Protein AF-A0A8T5TJU4-F1 (afdb_monomer_lite)

Structure (mmCIF, N/CA/C/O backbone):
data_AF-A0A8T5TJU4-F1
#
_entry.id   AF-A0A8T5TJU4-F1
#
loop_
_atom_site.group_PDB
_atom_site.id
_atom_site.type_symbol
_atom_site.label_atom_id
_atom_site.label_alt_id
_atom_site.label_comp_id
_atom_site.label_asym_id
_atom_site.label_entity_id
_atom_site.label_seq_id
_atom_site.pdbx_PDB_ins_code
_atom_site.Cartn_x
_atom_site.Cartn_y
_atom_site.Cartn_z
_atom_site.occupancy
_atom_site.B_iso_or_equiv
_atom_site.auth_seq_id
_atom_site.auth_comp_id
_atom_site.auth_asym_id
_atom_site.auth_atom_id
_atom_site.pdbx_PDB_model_num
ATOM 1 N N . ASP A 1 1 ? -22.268 6.938 12.248 1.00 78.50 1 ASP A N 1
ATOM 2 C CA . ASP A 1 1 ? -21.608 6.157 11.203 1.00 78.50 1 ASP A CA 1
ATOM 3 C C . ASP A 1 1 ? -20.133 6.201 11.505 1.00 78.50 1 ASP A C 1
ATOM 5 O O . ASP A 1 1 ? -19.691 7.157 12.143 1.00 78.50 1 ASP A O 1
ATOM 9 N N . VAL A 1 2 ? -19.404 5.146 11.162 1.00 83.75 2 VAL A N 1
ATOM 10 C CA . VAL A 1 2 ? -17.945 5.211 11.222 1.00 83.75 2 VAL A CA 1
ATOM 11 C C . VAL A 1 2 ? -17.527 6.101 10.058 1.00 83.75 2 VAL A C 1
ATOM 13 O O . V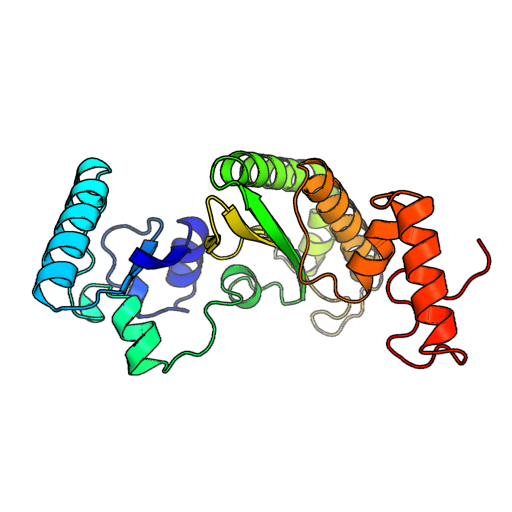AL A 1 2 ? -17.771 5.744 8.910 1.00 83.75 2 VAL A O 1
ATOM 16 N N . TYR A 1 3 ? -17.008 7.284 10.370 1.00 80.62 3 TYR A N 1
ATOM 17 C CA . TYR A 1 3 ? -16.566 8.257 9.373 1.00 80.62 3 TYR A CA 1
ATOM 18 C C . TYR A 1 3 ? -15.208 7.862 8.796 1.00 80.62 3 TYR A C 1
ATOM 20 O O . TYR A 1 3 ? -15.017 7.860 7.586 1.00 80.62 3 TYR A O 1
ATOM 28 N N . ASP A 1 4 ? -14.289 7.485 9.681 1.00 80.81 4 ASP A N 1
ATOM 29 C CA . ASP A 1 4 ? -12.943 7.044 9.338 1.00 80.81 4 ASP A CA 1
ATOM 30 C C . ASP A 1 4 ? -12.597 5.844 10.218 1.00 80.81 4 ASP A C 1
ATOM 32 O O . ASP A 1 4 ? -12.959 5.812 11.400 1.00 80.81 4 ASP A O 1
ATOM 36 N N . ALA A 1 5 ? -11.933 4.845 9.651 1.00 86.38 5 ALA A N 1
ATOM 37 C CA . ALA A 1 5 ? -11.397 3.723 10.401 1.00 86.38 5 ALA A CA 1
ATOM 38 C C . ALA A 1 5 ? -10.159 3.179 9.712 1.00 86.38 5 ALA A C 1
ATOM 40 O O . ALA A 1 5 ? -10.136 2.961 8.503 1.00 86.38 5 ALA A O 1
ATOM 41 N N . MET A 1 6 ? -9.145 2.892 10.512 1.00 87.69 6 MET A N 1
ATOM 42 C CA . MET A 1 6 ? -7.876 2.402 10.018 1.00 87.69 6 MET A CA 1
ATOM 43 C C . MET A 1 6 ? -7.365 1.288 10.910 1.00 87.69 6 MET A C 1
ATOM 45 O O . MET A 1 6 ? -7.413 1.373 12.139 1.00 87.69 6 MET A O 1
ATOM 49 N N . TYR A 1 7 ? -6.830 0.256 10.269 1.00 89.12 7 TYR A N 1
ATOM 50 C CA . TYR A 1 7 ? -6.136 -0.837 10.921 1.00 89.12 7 TYR A CA 1
ATOM 51 C C . TYR A 1 7 ? -4.645 -0.804 10.576 1.00 89.12 7 TYR A C 1
ATOM 53 O O . TYR A 1 7 ? -4.243 -0.945 9.419 1.00 89.12 7 TYR A O 1
ATOM 61 N N . ILE A 1 8 ? -3.813 -0.638 11.600 1.00 87.56 8 ILE A N 1
ATOM 62 C CA . ILE A 1 8 ? -2.356 -0.708 11.524 1.00 87.56 8 ILE A CA 1
ATOM 63 C C . ILE A 1 8 ? -1.932 -2.093 12.008 1.00 87.56 8 ILE A C 1
ATOM 65 O O . ILE A 1 8 ? -2.202 -2.472 13.142 1.00 87.56 8 ILE A O 1
ATOM 69 N N . MET A 1 9 ? -1.260 -2.859 11.155 1.00 86.31 9 MET A N 1
ATOM 70 C CA . MET A 1 9 ? -0.929 -4.264 11.424 1.00 86.31 9 MET A CA 1
ATOM 71 C C . MET A 1 9 ? 0.189 -4.433 12.470 1.00 86.31 9 MET A C 1
ATOM 73 O O . MET A 1 9 ? 1.079 -3.585 12.564 1.00 86.31 9 MET A O 1
ATOM 77 N N . ASP A 1 10 ? 0.216 -5.584 13.166 1.00 87.19 10 ASP A N 1
ATOM 78 C CA . ASP A 1 10 ? 1.251 -5.966 14.154 1.00 87.19 10 ASP A CA 1
ATOM 79 C C . ASP A 1 10 ? 2.682 -5.675 13.668 1.00 87.19 10 ASP A C 1
ATOM 81 O O . ASP A 1 10 ? 3.502 -5.175 14.435 1.00 87.19 10 ASP A O 1
ATOM 85 N N . LEU A 1 11 ? 2.995 -5.990 12.403 1.00 81.62 11 LEU A N 1
ATOM 86 C CA . LEU A 1 11 ? 4.340 -5.817 11.847 1.00 81.62 11 LEU A CA 1
ATOM 87 C C . LEU A 1 11 ? 4.791 -4.354 11.886 1.00 81.62 11 LEU A C 1
ATOM 89 O O . LEU A 1 11 ? 5.914 -4.077 12.302 1.00 81.62 11 LEU A O 1
ATOM 93 N N . ILE A 1 12 ? 3.907 -3.431 11.498 1.00 82.44 12 ILE A N 1
ATOM 94 C CA . ILE A 1 12 ? 4.200 -1.997 11.507 1.00 82.44 12 ILE A CA 1
ATOM 95 C C . ILE A 1 12 ? 4.441 -1.553 12.947 1.00 82.44 12 ILE A C 1
ATOM 97 O O . ILE A 1 12 ? 5.488 -0.987 13.231 1.00 82.44 12 ILE A O 1
ATOM 101 N N . ILE A 1 13 ? 3.540 -1.897 13.873 1.00 84.94 13 ILE A N 1
ATOM 102 C CA . ILE A 1 13 ? 3.666 -1.525 15.291 1.00 84.94 13 ILE A CA 1
ATOM 103 C C . ILE A 1 13 ? 4.979 -2.037 15.893 1.00 84.94 13 ILE A C 1
ATOM 105 O O . ILE A 1 13 ? 5.662 -1.312 16.621 1.00 84.94 13 ILE A O 1
ATOM 109 N N . ARG A 1 14 ? 5.365 -3.273 15.566 1.00 83.38 14 ARG A N 1
ATOM 110 C CA . ARG A 1 14 ? 6.626 -3.862 16.020 1.00 83.38 14 ARG A CA 1
ATOM 111 C C . ARG A 1 14 ? 7.843 -3.123 15.470 1.00 83.38 14 ARG A C 1
ATOM 113 O O . ARG A 1 14 ? 8.663 -2.693 16.274 1.00 83.38 14 ARG A O 1
ATOM 120 N N . ILE A 1 15 ? 7.938 -2.936 14.152 1.00 80.12 15 ILE A N 1
ATOM 121 C CA . ILE A 1 15 ? 9.077 -2.246 13.519 1.00 80.12 15 ILE A CA 1
ATOM 122 C C . ILE A 1 15 ? 9.171 -0.800 14.022 1.00 80.12 15 ILE A C 1
ATOM 124 O O . ILE A 1 15 ? 10.242 -0.366 14.438 1.00 80.12 15 ILE A O 1
ATOM 128 N N . SER A 1 16 ? 8.044 -0.085 14.062 1.00 79.81 16 SER A N 1
ATOM 129 C CA . SER A 1 16 ? 7.934 1.266 14.622 1.00 79.81 16 SER A CA 1
ATOM 130 C C . SER A 1 16 ? 8.505 1.363 16.035 1.00 79.81 16 SER A C 1
ATOM 132 O O . SER A 1 16 ? 9.208 2.322 16.348 1.00 79.81 16 SER A O 1
ATOM 134 N N . THR A 1 17 ? 8.202 0.378 16.885 1.00 81.81 17 THR A N 1
ATOM 135 C CA . THR A 1 17 ? 8.685 0.349 18.270 1.00 81.81 17 THR A CA 1
ATOM 136 C C . THR A 1 17 ? 10.173 0.006 18.336 1.00 81.81 17 THR A C 1
ATOM 138 O O . THR A 1 17 ? 10.916 0.664 19.054 1.00 81.81 17 THR A O 1
ATOM 141 N N . GLU A 1 18 ? 10.625 -1.005 17.585 1.00 82.88 18 GLU A N 1
ATOM 142 C CA . GLU A 1 18 ? 12.033 -1.435 17.554 1.00 82.88 18 GLU A CA 1
ATOM 143 C C . GLU A 1 18 ? 12.969 -0.307 17.081 1.00 82.88 18 GLU A C 1
ATOM 145 O O . GLU A 1 18 ? 14.111 -0.221 17.531 1.00 82.88 18 GLU A O 1
ATOM 150 N N . GLN A 1 19 ? 12.477 0.580 16.216 1.00 78.25 19 GLN A N 1
ATOM 151 C CA . GLN A 1 19 ? 13.227 1.723 15.698 1.00 78.25 19 GLN A CA 1
ATOM 152 C C . GLN A 1 19 ? 13.024 3.029 16.480 1.00 78.25 19 GLN A C 1
ATOM 154 O O . GLN A 1 19 ? 13.672 4.024 16.158 1.00 78.25 19 GLN A O 1
ATOM 159 N N . GLY A 1 20 ? 12.132 3.059 17.476 1.00 77.50 20 GLY A N 1
ATOM 160 C CA . GLY A 1 20 ? 11.820 4.278 18.234 1.00 77.50 20 GLY A CA 1
ATOM 161 C C . GLY A 1 20 ? 11.164 5.381 17.391 1.00 77.50 20 GLY A C 1
ATOM 162 O O . GLY A 1 20 ? 11.341 6.564 17.668 1.00 77.50 20 GLY A O 1
ATOM 163 N N . ALA A 1 21 ? 10.441 5.011 16.332 1.00 72.31 21 ALA A N 1
ATOM 164 C CA . ALA A 1 21 ? 9.880 5.968 15.378 1.00 72.31 21 ALA A CA 1
ATOM 165 C C . ALA A 1 21 ? 8.530 6.561 15.818 1.00 72.31 21 ALA A C 1
ATOM 167 O O . ALA A 1 21 ? 8.122 7.604 15.313 1.00 72.31 21 ALA A O 1
ATOM 168 N N . PHE A 1 22 ? 7.838 5.910 16.758 1.00 74.81 22 PHE A N 1
ATOM 169 C CA . PHE A 1 22 ? 6.529 6.339 17.256 1.00 74.81 22 PHE A CA 1
ATOM 170 C C . PHE A 1 22 ? 6.473 6.223 18.787 1.00 74.81 22 PHE A C 1
ATOM 172 O O . PHE A 1 22 ? 6.157 5.146 19.299 1.00 74.81 22 PHE A O 1
ATOM 179 N N . PRO A 1 23 ? 6.737 7.321 19.524 1.00 70.06 23 PRO A N 1
ATOM 180 C CA . PRO A 1 23 ? 6.822 7.308 20.989 1.00 70.06 23 PRO A CA 1
ATOM 181 C C . PRO A 1 23 ? 5.568 6.752 21.675 1.00 70.06 23 PRO A C 1
ATOM 183 O O . PRO A 1 23 ? 5.646 6.001 22.636 1.00 70.06 23 PRO A O 1
ATOM 186 N N . MET A 1 24 ? 4.390 7.037 21.121 1.00 77.31 24 MET A N 1
ATOM 187 C CA . MET A 1 24 ? 3.104 6.556 21.638 1.00 77.31 24 MET A CA 1
ATOM 188 C C . MET A 1 24 ? 2.928 5.027 21.606 1.00 77.31 24 MET A C 1
ATOM 190 O O . MET A 1 24 ? 2.054 4.491 22.283 1.00 77.31 24 MET A O 1
ATOM 194 N N . PHE A 1 25 ? 3.724 4.303 20.812 1.00 79.69 25 PHE A N 1
ATOM 195 C CA . PHE A 1 25 ? 3.682 2.843 20.800 1.00 79.69 25 PHE A CA 1
ATOM 196 C C . PHE A 1 25 ? 4.573 2.227 21.873 1.00 79.69 25 PHE A C 1
ATOM 198 O O . PHE A 1 25 ? 4.427 1.033 22.129 1.00 79.69 25 PHE A O 1
ATOM 205 N N . GLU A 1 26 ? 5.467 2.982 22.517 1.00 77.50 26 GLU A N 1
ATOM 206 C CA . GLU A 1 26 ? 6.406 2.464 23.520 1.00 77.50 26 GLU A CA 1
ATOM 207 C C . GLU A 1 26 ? 5.674 1.880 24.734 1.00 77.50 26 GLU A C 1
ATOM 209 O O . GLU A 1 26 ? 5.977 0.753 25.143 1.00 77.50 26 GLU A O 1
ATOM 214 N N . ASP A 1 27 ? 4.623 2.559 25.194 1.00 77.38 27 ASP A N 1
ATOM 215 C CA . ASP A 1 27 ? 3.847 2.195 26.387 1.00 77.38 27 ASP A CA 1
ATOM 216 C C . ASP A 1 27 ? 2.841 1.052 26.158 1.00 77.38 27 ASP A C 1
ATOM 218 O O . ASP A 1 27 ? 2.271 0.501 27.105 1.00 77.38 27 ASP A O 1
ATOM 222 N N . LEU A 1 28 ? 2.647 0.616 24.906 1.00 79.00 28 LEU A N 1
ATOM 223 C CA . LEU A 1 28 ? 1.749 -0.499 24.602 1.00 79.00 28 LEU A CA 1
ATOM 224 C C . LEU A 1 28 ? 2.236 -1.789 25.268 1.00 79.00 28 LEU A C 1
ATOM 226 O O . LEU A 1 28 ? 3.308 -2.305 24.930 1.00 79.00 28 LEU A O 1
ATOM 230 N N . LYS A 1 29 ? 1.399 -2.376 26.132 1.00 75.38 29 LYS A N 1
ATOM 231 C CA . LYS A 1 29 ? 1.689 -3.642 26.834 1.00 75.38 29 LYS A CA 1
ATOM 232 C C . LYS A 1 29 ? 1.950 -4.806 25.879 1.00 75.38 29 LYS A C 1
ATOM 234 O O . LYS A 1 29 ? 2.722 -5.711 26.191 1.00 75.38 29 LYS A O 1
ATOM 239 N N . LYS A 1 30 ? 1.273 -4.815 24.727 1.00 81.06 30 LYS A N 1
ATOM 240 C CA . LYS A 1 30 ? 1.435 -5.810 23.662 1.00 81.06 30 LYS A CA 1
ATOM 241 C C . LYS A 1 30 ? 1.582 -5.085 22.329 1.00 81.06 30 LYS A C 1
ATOM 243 O O . LYS A 1 30 ? 0.743 -4.265 21.982 1.00 81.06 30 LYS A O 1
ATOM 248 N N . LYS A 1 31 ? 2.617 -5.430 21.561 1.00 84.06 31 LYS A N 1
ATOM 249 C CA . LYS A 1 31 ? 2.856 -4.884 20.214 1.00 84.06 31 LYS A CA 1
ATOM 250 C C . LYS A 1 31 ? 2.011 -5.650 19.190 1.00 84.06 31 LYS A C 1
ATOM 252 O O . LYS A 1 31 ? 2.515 -6.518 18.482 1.00 84.06 31 LYS A O 1
ATOM 257 N N . ARG A 1 32 ? 0.701 -5.400 19.242 1.00 87.75 32 ARG A N 1
ATOM 258 C CA . ARG A 1 32 ? -0.343 -5.948 18.364 1.00 87.75 32 ARG A CA 1
ATOM 259 C C . ARG A 1 32 ? -0.843 -4.853 17.425 1.00 87.75 32 ARG A C 1
ATOM 261 O O . ARG A 1 32 ? -0.523 -3.685 17.623 1.00 87.75 32 ARG A O 1
ATOM 268 N N . GLY A 1 33 ? -1.632 -5.239 16.437 1.00 88.44 33 GLY A N 1
ATOM 269 C CA . GLY A 1 33 ? -2.276 -4.347 15.503 1.00 88.44 33 GLY A CA 1
ATOM 270 C C . GLY A 1 33 ? -3.224 -3.412 16.235 1.00 88.44 33 GLY A C 1
ATOM 271 O O . GLY A 1 33 ? -3.861 -3.790 17.220 1.00 88.44 33 GLY A O 1
ATOM 272 N N . ILE A 1 34 ? -3.272 -2.178 15.757 1.00 88.56 34 ILE A N 1
ATOM 273 C CA . ILE A 1 34 ? -4.047 -1.097 16.348 1.00 88.56 34 ILE A CA 1
ATOM 274 C C . ILE A 1 34 ? -5.139 -0.734 15.365 1.00 88.56 34 ILE A C 1
ATOM 276 O O . ILE A 1 34 ? -4.869 -0.486 14.191 1.00 88.56 34 ILE A O 1
ATOM 280 N N . MET A 1 35 ? -6.366 -0.682 15.862 1.00 88.56 35 MET A N 1
ATOM 281 C CA . MET A 1 35 ? -7.479 -0.096 15.142 1.00 88.56 35 MET A CA 1
ATOM 282 C C . MET A 1 35 ? -7.858 1.206 15.829 1.00 88.56 35 MET A C 1
ATOM 284 O O . MET A 1 35 ? -8.005 1.240 17.050 1.00 88.56 35 MET A O 1
ATOM 288 N N . PHE A 1 36 ? -8.026 2.266 15.052 1.00 85.38 36 PHE A N 1
ATOM 289 C CA . PHE A 1 36 ? -8.707 3.464 15.522 1.00 85.38 36 PHE A CA 1
ATOM 290 C C . PHE A 1 36 ? -9.820 3.811 14.541 1.00 85.38 36 PHE A C 1
ATOM 292 O O . PHE A 1 36 ? -9.754 3.479 13.357 1.00 85.38 36 PHE A O 1
ATOM 299 N N . TYR A 1 37 ? -10.860 4.445 15.062 1.00 84.81 37 TYR A N 1
ATOM 300 C CA . TYR A 1 37 ? -12.023 4.859 14.300 1.00 84.81 37 TYR A CA 1
ATOM 301 C C . TYR A 1 37 ? -12.543 6.188 14.831 1.00 84.81 37 TYR A C 1
ATOM 303 O O . TYR A 1 37 ? -12.354 6.533 15.999 1.00 84.81 37 TYR A O 1
ATOM 311 N N . THR A 1 38 ? -13.239 6.904 13.960 1.00 83.50 38 THR A N 1
ATOM 312 C CA . THR A 1 38 ? -13.936 8.149 14.261 1.00 83.50 38 THR A CA 1
ATOM 313 C C . THR A 1 38 ? -15.418 7.937 13.989 1.00 83.50 38 THR A C 1
ATOM 315 O O . THR A 1 38 ? -15.799 7.403 12.945 1.00 83.50 38 THR A O 1
ATOM 318 N N . VAL A 1 39 ? -16.263 8.333 14.940 1.00 87.50 39 VAL A N 1
ATOM 319 C CA . VAL A 1 39 ? -17.720 8.198 14.839 1.00 87.50 39 VAL A CA 1
ATOM 320 C C . VAL A 1 39 ? -18.336 9.573 14.664 1.00 87.50 39 VAL A C 1
ATOM 322 O O . VAL A 1 39 ? -18.097 10.469 15.469 1.00 87.50 39 VAL A O 1
ATOM 325 N N . GLU A 1 40 ? -19.199 9.707 13.664 1.00 88.12 40 GLU A N 1
ATOM 326 C CA . GLU A 1 40 ? -20.036 10.889 13.489 1.00 88.12 40 GLU A CA 1
ATOM 327 C C . GLU A 1 40 ? -21.497 10.597 13.858 1.00 88.12 40 GLU A C 1
ATOM 329 O O . GLU A 1 40 ? -22.059 9.508 13.622 1.00 88.12 40 GLU A O 1
ATOM 334 N N . ALA A 1 41 ? -22.120 11.599 14.473 1.00 93.56 41 ALA A N 1
ATOM 335 C CA . ALA A 1 41 ? -23.496 11.567 14.938 1.00 93.56 41 ALA A CA 1
ATOM 336 C C . ALA A 1 41 ? -24.105 12.973 14.900 1.00 93.56 41 ALA A C 1
ATOM 338 O O . ALA A 1 41 ? -23.396 13.972 14.995 1.00 93.56 41 ALA A O 1
ATOM 339 N N . ASN A 1 42 ? -25.433 13.045 14.808 1.00 95.75 42 ASN A N 1
ATOM 340 C CA . ASN A 1 42 ? -26.163 14.313 14.761 1.00 95.75 42 ASN A CA 1
ATOM 341 C C . ASN A 1 42 ? -26.468 14.870 16.162 1.00 95.75 42 ASN A C 1
ATOM 343 O O . ASN A 1 42 ? -27.013 15.965 16.295 1.00 95.75 42 ASN A O 1
ATOM 347 N N . SER A 1 43 ? -26.166 14.106 17.215 1.00 96.31 43 SER A N 1
ATOM 348 C CA . SER A 1 43 ? -26.310 14.510 18.615 1.00 96.31 43 SER A CA 1
ATOM 349 C C . SER A 1 43 ? -25.355 13.723 19.513 1.00 96.31 43 SER A C 1
ATOM 351 O O . SER A 1 43 ? -24.951 12.612 19.171 1.00 96.31 43 SER A O 1
ATOM 353 N N . GLU A 1 44 ? -25.048 14.263 20.693 1.00 95.81 44 GLU A N 1
ATOM 354 C CA . GLU A 1 44 ? -24.224 13.582 21.706 1.00 95.81 44 GLU A CA 1
ATOM 355 C C . GLU A 1 44 ? -24.849 12.257 22.164 1.00 95.81 44 GLU A C 1
ATOM 357 O O . GLU A 1 44 ? -24.161 11.250 22.283 1.00 95.81 44 GLU A O 1
ATOM 362 N N . GLN A 1 45 ? -26.174 12.215 22.341 1.00 96.31 45 GLN A N 1
ATOM 363 C CA . GLN A 1 45 ? -26.866 10.990 22.748 1.00 96.31 45 GLN A CA 1
ATOM 364 C C . GLN A 1 45 ? -26.712 9.868 21.710 1.00 96.31 45 GLN A C 1
ATOM 366 O O . GLN A 1 45 ? -26.549 8.701 22.068 1.00 96.31 45 GLN A O 1
ATOM 371 N N . GLU A 1 46 ? -26.787 10.215 20.426 1.00 95.56 46 GLU A N 1
ATOM 372 C CA . GLU A 1 46 ? -26.566 9.270 19.333 1.00 95.56 46 GLU A CA 1
ATOM 373 C C . GLU A 1 46 ? -25.096 8.832 19.272 1.00 95.56 46 GLU A C 1
ATOM 375 O O . GLU A 1 46 ? -24.824 7.646 19.078 1.00 95.56 46 GLU A O 1
ATOM 380 N N . LEU A 1 47 ? -24.156 9.762 19.484 1.00 93.75 47 LEU A N 1
ATOM 381 C CA . LEU A 1 47 ? -22.725 9.465 19.547 1.00 93.75 47 LEU A CA 1
ATOM 382 C C . LEU A 1 47 ? -22.427 8.436 20.642 1.00 93.75 47 LEU A C 1
ATOM 384 O O . LEU A 1 47 ? -21.838 7.398 20.352 1.00 93.75 47 LEU A O 1
ATOM 388 N N . ASP A 1 48 ? -22.912 8.671 21.861 1.00 94.19 48 ASP A N 1
ATOM 389 C CA . ASP A 1 48 ? -22.715 7.779 23.008 1.00 94.19 48 ASP A CA 1
ATOM 390 C C . ASP A 1 48 ? -23.246 6.368 22.744 1.00 94.19 48 ASP A C 1
ATOM 392 O O . ASP A 1 48 ? -22.645 5.373 23.154 1.00 94.19 48 ASP A O 1
ATOM 396 N N . GLN A 1 49 ? -24.397 6.260 22.077 1.00 94.56 49 GLN A N 1
ATOM 397 C CA . GLN A 1 49 ? -24.976 4.968 21.718 1.00 94.56 49 GLN A CA 1
ATOM 398 C C . GLN A 1 49 ? -24.135 4.246 20.663 1.00 94.56 49 GLN A C 1
ATOM 400 O O . GLN A 1 49 ? -23.894 3.048 20.805 1.00 94.56 49 GLN A O 1
ATOM 405 N N . LYS A 1 50 ? -23.672 4.963 19.631 1.00 93.44 50 LYS A N 1
ATOM 406 C CA . LYS A 1 50 ? -22.824 4.407 18.567 1.00 93.44 50 LYS A CA 1
ATOM 407 C C . LYS A 1 50 ? -21.466 3.950 19.108 1.00 93.44 50 LYS A C 1
ATOM 409 O O . LYS A 1 50 ? -21.036 2.847 18.784 1.00 93.44 50 LYS A O 1
ATOM 414 N N . VAL A 1 51 ? -20.829 4.751 19.964 1.00 90.94 51 VAL A N 1
ATOM 415 C CA . VAL A 1 51 ? -19.559 4.392 20.619 1.00 90.94 51 VAL A CA 1
ATOM 416 C C . VAL A 1 51 ? -19.734 3.126 21.455 1.00 90.94 51 VAL A C 1
ATOM 418 O O . VAL A 1 51 ? -19.020 2.160 21.226 1.00 90.94 51 VAL A O 1
ATOM 421 N N . LYS A 1 52 ? -20.767 3.050 22.308 1.00 91.69 52 LYS A N 1
ATOM 422 C CA . LYS A 1 52 ? -21.047 1.839 23.107 1.00 91.69 52 LYS A CA 1
ATOM 423 C C . LYS A 1 52 ? -21.250 0.581 22.262 1.00 91.69 52 LYS A C 1
ATOM 425 O O . LYS A 1 52 ? -20.854 -0.503 22.677 1.00 91.69 52 LYS A O 1
ATOM 430 N N . GLN A 1 53 ? -21.896 0.705 21.101 1.00 92.56 53 GLN A N 1
ATOM 431 C CA . GLN A 1 53 ? -22.076 -0.423 20.184 1.00 92.56 53 GLN A CA 1
ATOM 432 C C . GLN A 1 53 ? -20.742 -0.891 19.595 1.00 92.56 53 GLN A C 1
ATOM 434 O O . GLN A 1 53 ? -20.489 -2.093 19.561 1.00 92.56 53 GLN A O 1
ATOM 439 N N . LEU A 1 54 ? -19.893 0.040 19.154 1.00 90.06 54 LEU A N 1
ATOM 440 C CA . LEU A 1 54 ? -18.571 -0.284 18.615 1.00 90.06 54 LEU A CA 1
ATOM 441 C C . LEU A 1 54 ? -17.655 -0.873 19.688 1.00 90.06 54 LEU A C 1
ATOM 443 O O . LEU A 1 54 ? -17.039 -1.907 19.441 1.00 90.06 54 LEU A O 1
ATOM 447 N N . ASP A 1 55 ? -17.633 -0.286 20.883 1.00 88.44 55 ASP A N 1
ATOM 448 C CA . ASP A 1 55 ? -16.842 -0.779 22.012 1.00 88.44 55 ASP A CA 1
ATOM 449 C C . ASP A 1 55 ? -17.233 -2.223 22.357 1.00 88.44 55 ASP A C 1
ATOM 451 O O . ASP A 1 55 ? -16.361 -3.079 22.480 1.00 88.44 55 ASP A O 1
ATOM 455 N N . SER A 1 56 ? -18.536 -2.539 22.390 1.00 91.75 56 SER A N 1
ATOM 456 C CA . SER A 1 56 ? -19.016 -3.912 22.611 1.00 91.75 56 SER A CA 1
ATOM 457 C C . SER A 1 56 ? -18.509 -4.886 21.542 1.00 91.75 56 SER A C 1
ATOM 459 O O . SER A 1 56 ? -18.100 -5.996 21.875 1.00 91.75 56 SER A O 1
ATOM 461 N N . ILE A 1 57 ? -18.500 -4.487 20.264 1.00 92.56 57 ILE A N 1
ATOM 462 C CA . ILE A 1 57 ? -17.970 -5.324 19.174 1.00 92.56 57 ILE A CA 1
ATOM 463 C C . ILE A 1 57 ? -16.463 -5.554 19.357 1.00 92.56 57 ILE A C 1
ATOM 465 O O . ILE A 1 57 ? -15.977 -6.669 19.152 1.00 92.56 57 ILE A O 1
ATOM 469 N N . MET A 1 58 ? -15.718 -4.517 19.739 1.00 90.62 58 MET A N 1
ATOM 470 C CA . MET A 1 58 ? -14.276 -4.604 19.977 1.00 90.62 58 MET A CA 1
ATOM 471 C C . MET A 1 58 ? -13.956 -5.516 21.170 1.00 90.62 58 MET A C 1
ATOM 473 O O . MET A 1 58 ? -13.082 -6.383 21.067 1.00 90.62 58 MET A O 1
ATOM 477 N N . GLU A 1 59 ? -14.694 -5.381 22.272 1.00 89.19 59 GLU A N 1
ATOM 478 C CA . GLU A 1 59 ? -14.569 -6.225 23.465 1.00 89.19 59 GLU A CA 1
ATOM 479 C C . GLU A 1 59 ? -14.873 -7.699 23.159 1.00 89.19 59 GLU A C 1
ATOM 481 O O . GLU A 1 59 ? -14.085 -8.579 23.523 1.00 89.19 59 GLU A O 1
ATOM 486 N N . ASP A 1 60 ? -15.943 -7.976 22.406 1.00 95.12 60 ASP A N 1
ATOM 487 C CA . ASP A 1 60 ? -16.307 -9.331 21.965 1.00 95.12 60 ASP A CA 1
ATOM 488 C C . ASP A 1 60 ? -15.203 -9.977 21.104 1.00 95.12 60 ASP A C 1
ATOM 490 O O . ASP A 1 60 ? -15.001 -11.197 21.124 1.00 95.12 60 ASP A O 1
ATOM 494 N N . ASN A 1 61 ? -14.425 -9.152 20.395 1.00 91.81 61 ASN A N 1
ATOM 495 C CA . ASN A 1 61 ? -13.267 -9.561 19.598 1.00 91.81 61 ASN A CA 1
ATOM 496 C C . ASN A 1 61 ? -11.929 -9.471 20.356 1.00 91.81 61 ASN A C 1
ATOM 498 O O . ASN A 1 61 ? -10.864 -9.636 19.756 1.00 91.81 61 ASN A O 1
ATOM 502 N N . LYS A 1 62 ? -11.967 -9.309 21.687 1.00 90.75 62 LYS A N 1
ATOM 503 C CA . LYS A 1 62 ? -10.798 -9.287 22.588 1.00 90.75 62 LYS A CA 1
ATOM 504 C C . LYS A 1 62 ? -9.823 -8.136 22.316 1.00 90.75 62 LYS A C 1
ATOM 506 O O . LYS A 1 62 ? -8.627 -8.276 22.597 1.00 90.75 62 LYS A O 1
ATOM 511 N N . ALA A 1 63 ? -10.309 -7.024 21.771 1.00 89.88 63 ALA A N 1
ATOM 512 C CA . ALA A 1 63 ? -9.522 -5.804 21.677 1.00 89.88 63 ALA A CA 1
ATOM 513 C C . ALA A 1 63 ? -9.257 -5.217 23.076 1.00 89.88 63 ALA A C 1
ATOM 515 O O . ALA A 1 63 ? -10.028 -5.420 24.014 1.00 89.88 63 ALA A O 1
ATOM 516 N N . GLU A 1 64 ? -8.148 -4.493 23.218 1.00 87.69 64 GLU A N 1
ATOM 517 C CA . GLU A 1 64 ? -7.818 -3.720 24.421 1.00 87.69 64 GLU A CA 1
ATOM 518 C C . GLU A 1 64 ? -8.029 -2.236 24.111 1.00 87.69 64 GLU A C 1
ATOM 520 O O . GLU A 1 64 ? -7.455 -1.717 23.154 1.00 87.69 64 GLU A O 1
ATOM 525 N N . TYR A 1 65 ? -8.846 -1.554 24.917 1.00 87.31 65 TYR A N 1
ATOM 526 C CA . TYR A 1 65 ? -9.006 -0.106 24.819 1.00 87.31 65 TYR A CA 1
ATOM 527 C C . TYR A 1 65 ? -7.721 0.604 25.266 1.00 87.31 65 TYR A C 1
ATOM 529 O O . TYR A 1 65 ? -7.223 0.356 26.365 1.00 87.31 65 TYR A O 1
ATOM 537 N N . LEU A 1 66 ? -7.208 1.507 24.425 1.00 86.19 66 LEU A N 1
ATOM 538 C CA . LEU A 1 66 ? -5.942 2.227 24.633 1.00 86.19 66 LEU A CA 1
ATOM 539 C C . LEU A 1 66 ? -6.095 3.533 25.432 1.00 86.19 66 LEU A C 1
ATOM 541 O O . LEU A 1 66 ? -5.229 4.396 25.376 1.00 86.19 66 LEU A O 1
ATOM 545 N N . GLY A 1 67 ? -7.198 3.702 26.163 1.00 84.75 67 GLY A N 1
ATOM 546 C CA . GLY A 1 67 ? -7.406 4.865 27.024 1.00 84.75 67 GLY A CA 1
ATOM 547 C C . GLY A 1 67 ? -7.664 6.187 26.280 1.00 84.75 67 GLY A C 1
ATOM 548 O O . GLY A 1 67 ? -7.623 6.258 25.051 1.00 84.75 67 GLY A O 1
ATOM 549 N N . PRO A 1 68 ? -7.990 7.256 27.029 1.00 83.69 68 PRO A N 1
ATOM 550 C CA . PRO A 1 68 ? -8.247 8.581 26.469 1.00 83.69 68 PRO A CA 1
ATOM 551 C C . PRO A 1 68 ? -6.975 9.414 26.240 1.00 83.69 68 PRO A C 1
ATOM 553 O O . PRO A 1 68 ? -7.019 10.362 25.454 1.00 83.69 68 PRO A O 1
ATOM 556 N N . GLU A 1 69 ? -5.849 9.089 26.881 1.00 83.69 69 GLU A N 1
ATOM 557 C CA . GLU A 1 69 ? -4.606 9.863 26.789 1.00 83.69 69 GLU A CA 1
ATOM 558 C C . GLU A 1 69 ? -3.562 9.203 25.880 1.00 83.69 69 GLU A C 1
ATOM 560 O O . GLU A 1 69 ? -3.555 7.994 25.668 1.00 83.69 69 GLU A O 1
ATOM 565 N N . ILE A 1 70 ? -2.634 9.998 25.342 1.00 80.81 70 ILE A N 1
ATOM 566 C CA . ILE A 1 70 ? -1.558 9.479 24.477 1.00 80.81 70 ILE A CA 1
ATOM 567 C C . ILE A 1 70 ? -0.634 8.542 25.258 1.00 80.81 70 ILE A C 1
ATOM 569 O O . ILE A 1 70 ? -0.212 7.527 24.714 1.00 80.81 70 ILE A O 1
ATOM 573 N N . SER A 1 71 ? -0.392 8.831 26.542 1.00 81.75 71 SER A N 1
ATOM 574 C CA . SER A 1 71 ? 0.356 7.956 27.457 1.00 81.75 71 SER A CA 1
ATOM 575 C C . SER A 1 71 ? -0.310 6.598 27.691 1.00 81.75 71 SER A C 1
ATOM 577 O O . SER A 1 71 ? 0.341 5.667 28.151 1.00 81.75 71 SER A O 1
ATOM 579 N N . ASP A 1 72 ? -1.605 6.479 27.393 1.00 80.06 72 ASP A N 1
ATOM 580 C CA . ASP A 1 72 ? -2.331 5.209 27.462 1.00 80.06 72 ASP A CA 1
ATOM 581 C C . ASP A 1 72 ? -2.269 4.442 26.121 1.00 80.06 72 ASP A C 1
ATOM 583 O O . ASP A 1 72 ? -2.645 3.269 26.051 1.00 80.06 72 ASP A O 1
ATOM 587 N N . GLY A 1 73 ? -1.756 5.086 25.064 1.00 79.00 73 GLY A N 1
ATOM 588 C CA . GLY A 1 73 ? -1.694 4.574 23.696 1.00 79.00 73 GLY A CA 1
ATOM 589 C C . GLY A 1 73 ? -2.733 5.179 22.743 1.00 79.00 73 GLY A C 1
ATOM 590 O O . GLY A 1 73 ? -2.907 4.653 21.641 1.00 79.00 73 GLY A O 1
ATOM 591 N N . ASN A 1 74 ? -3.430 6.262 23.118 1.00 82.25 74 ASN A N 1
ATOM 592 C CA . ASN A 1 74 ? -4.468 6.869 22.278 1.00 82.25 74 ASN A CA 1
ATOM 593 C C . ASN A 1 74 ? -3.903 7.493 20.986 1.00 82.25 74 ASN A C 1
ATOM 595 O O . ASN A 1 74 ? -3.512 8.665 20.941 1.00 82.25 74 ASN A O 1
ATOM 599 N N . LEU A 1 75 ? -3.945 6.712 19.905 1.00 80.44 75 LEU A N 1
ATOM 600 C CA . LEU A 1 75 ? -3.509 7.129 18.576 1.00 80.44 75 LEU A CA 1
ATOM 601 C C . LEU A 1 75 ? -4.348 8.261 17.984 1.00 80.44 75 LEU A C 1
ATOM 603 O O . LEU A 1 75 ? -3.799 9.148 17.333 1.00 80.44 75 LEU A O 1
ATOM 607 N N . ALA A 1 76 ? -5.661 8.253 18.210 1.00 78.94 76 ALA A N 1
ATOM 608 C CA . ALA A 1 76 ? -6.552 9.255 17.638 1.00 78.94 76 ALA A CA 1
ATOM 609 C C . ALA A 1 76 ? -6.232 10.652 18.190 1.00 78.94 76 ALA A C 1
ATOM 611 O O . ALA A 1 76 ? -6.136 11.616 17.428 1.00 78.94 76 ALA A O 1
ATOM 612 N N . LYS A 1 77 ? -5.985 10.763 19.503 1.00 81.25 77 LYS A N 1
ATOM 613 C CA . LYS A 1 77 ? -5.595 12.033 20.135 1.00 81.25 77 LYS A CA 1
ATOM 614 C C . LYS A 1 77 ? -4.265 12.549 19.586 1.00 81.25 77 LYS A C 1
ATOM 616 O O . LYS A 1 77 ? -4.191 13.714 19.194 1.00 81.25 77 LYS A O 1
ATOM 621 N N . TRP A 1 78 ? -3.250 11.687 19.506 1.00 79.25 78 TRP A N 1
ATOM 622 C CA . TRP A 1 78 ? -1.952 12.045 18.927 1.00 79.25 78 TRP A CA 1
ATOM 623 C C . TRP A 1 78 ? -2.098 12.526 17.478 1.00 79.25 78 TRP A C 1
ATOM 625 O O . TRP A 1 78 ? -1.645 13.619 17.137 1.00 79.25 78 TRP A O 1
ATOM 635 N N . HIS A 1 79 ? -2.801 11.758 16.643 1.00 78.12 79 HIS A N 1
ATOM 636 C CA . HIS A 1 79 ? -2.932 12.044 15.218 1.00 78.12 79 HIS A CA 1
ATOM 637 C C . HIS A 1 79 ? -3.722 13.327 14.918 1.00 78.12 79 HIS A C 1
ATOM 639 O O . HIS A 1 79 ? -3.299 14.158 14.110 1.00 78.12 79 HIS A O 1
ATOM 645 N N . TYR A 1 80 ? -4.871 13.516 15.566 1.00 77.94 80 TYR A N 1
ATOM 646 C CA . TYR A 1 80 ? -5.742 14.649 15.255 1.00 77.94 80 TYR A CA 1
ATOM 647 C C . TYR A 1 80 ? -5.353 15.924 16.008 1.00 77.94 80 TYR A C 1
ATOM 649 O O . TYR A 1 80 ? -5.434 17.009 15.438 1.00 77.94 80 TYR A O 1
ATOM 657 N N . THR A 1 81 ? -4.909 15.818 17.266 1.00 79.31 81 THR A N 1
ATOM 658 C CA . THR A 1 81 ? -4.701 16.998 18.126 1.00 79.31 81 THR A CA 1
ATOM 659 C C . THR A 1 81 ? -3.255 17.479 18.145 1.00 79.31 81 THR A C 1
ATOM 661 O O . THR A 1 81 ? -3.021 18.679 18.033 1.00 79.31 81 THR A O 1
ATOM 664 N N . GLU A 1 82 ? -2.282 16.578 18.304 1.00 77.38 82 GLU A N 1
ATOM 665 C CA . GLU A 1 82 ? -0.871 16.983 18.406 1.00 77.38 82 GLU A CA 1
ATOM 666 C C . GLU A 1 82 ? -0.221 17.142 17.042 1.00 77.38 82 GLU A C 1
ATOM 668 O O . GLU A 1 82 ? 0.521 18.092 16.805 1.00 77.38 82 GLU A O 1
ATOM 673 N N . GLN A 1 83 ? -0.514 16.203 16.148 1.00 74.81 83 GLN A N 1
ATOM 674 C CA . GLN A 1 83 ? 0.012 16.210 14.799 1.00 74.81 83 GLN A CA 1
ATOM 675 C C . GLN A 1 83 ? -0.766 17.194 13.911 1.00 74.81 83 GLN A C 1
ATOM 677 O O . GLN A 1 83 ? -0.158 17.940 13.151 1.00 74.81 83 GLN A O 1
ATOM 682 N N . GLY A 1 84 ? -2.089 17.301 14.054 1.00 63.94 84 GLY A N 1
ATOM 683 C CA . GLY A 1 84 ? -2.878 18.279 13.297 1.00 63.94 84 GLY A CA 1
ATOM 684 C C . GLY A 1 84 ? -3.173 17.838 11.859 1.00 63.94 84 GLY A C 1
ATOM 685 O O . GLY A 1 84 ? -3.122 18.657 10.945 1.00 63.94 84 GLY A O 1
ATOM 686 N N . HIS A 1 85 ? -3.511 16.554 11.674 1.00 56.78 85 HIS A N 1
ATOM 687 C CA . HIS A 1 85 ? -3.925 15.937 10.400 1.00 56.78 85 HIS A CA 1
ATOM 688 C C . HIS A 1 85 ? -2.846 15.855 9.305 1.00 56.78 85 HIS A C 1
ATOM 690 O O . HIS A 1 85 ? -3.135 16.054 8.123 1.00 56.78 85 HIS A O 1
ATOM 696 N N . TRP A 1 86 ? -1.604 15.513 9.645 1.00 51.97 86 TRP A N 1
ATOM 697 C CA . TRP A 1 86 ? -0.607 15.175 8.627 1.00 51.97 86 TRP A CA 1
ATOM 698 C C . TRP A 1 86 ? -0.430 13.656 8.561 1.00 51.97 86 TRP A C 1
ATOM 700 O O . TRP A 1 86 ? 0.169 13.037 9.426 1.00 51.97 86 TRP A O 1
ATOM 710 N N . GLN A 1 87 ? -1.056 13.071 7.538 1.00 53.88 87 GLN A N 1
ATOM 711 C CA . GLN A 1 87 ? -0.728 11.797 6.889 1.00 53.88 87 GLN A CA 1
ATOM 712 C C . GLN A 1 87 ? -0.334 10.599 7.785 1.00 53.88 87 GLN A C 1
ATOM 714 O O . GLN A 1 87 ? 0.786 10.483 8.261 1.00 53.88 87 GLN A O 1
ATOM 719 N N . PHE A 1 88 ? -1.213 9.592 7.840 1.00 60.06 88 PHE A N 1
ATOM 720 C CA . PHE A 1 88 ? -0.841 8.197 8.151 1.00 60.06 88 PHE A CA 1
ATOM 721 C C . PHE A 1 88 ? -0.174 7.465 6.974 1.00 60.06 88 PHE A C 1
ATOM 723 O O . PHE A 1 88 ? 0.168 6.282 7.070 1.00 60.06 88 PHE A O 1
ATOM 730 N N . TYR A 1 89 ? -0.037 8.151 5.837 1.00 54.62 89 TYR A N 1
ATOM 731 C CA . TYR A 1 89 ? 0.602 7.606 4.654 1.00 54.62 89 TYR A CA 1
ATOM 732 C C . TYR A 1 89 ? 2.081 7.340 4.970 1.00 54.62 89 TYR A C 1
ATOM 734 O O . TYR A 1 89 ? 2.801 8.250 5.365 1.00 54.62 89 TYR A O 1
ATOM 742 N N . HIS A 1 90 ? 2.523 6.099 4.735 1.00 55.75 90 HIS A N 1
ATOM 743 C CA . HIS A 1 90 ? 3.931 5.666 4.663 1.00 55.75 90 HIS A CA 1
ATOM 744 C C . HIS A 1 90 ? 4.603 5.016 5.880 1.00 55.75 90 HIS A C 1
ATOM 746 O O . HIS A 1 90 ? 5.827 5.060 5.993 1.00 55.75 90 HIS A O 1
ATOM 752 N N . ASN A 1 91 ? 3.872 4.278 6.718 1.00 55.19 91 ASN A N 1
ATOM 753 C CA . ASN A 1 91 ? 4.522 3.662 7.882 1.00 55.19 91 ASN A CA 1
ATOM 754 C C . ASN A 1 91 ? 5.540 2.565 7.497 1.00 55.19 91 ASN A C 1
ATOM 756 O O . ASN A 1 91 ? 6.675 2.643 7.933 1.00 55.19 91 ASN A O 1
ATOM 760 N N . LEU A 1 92 ? 5.250 1.593 6.619 1.00 57.66 92 LEU A N 1
ATOM 761 C CA . LEU A 1 92 ? 6.311 0.640 6.215 1.00 57.66 92 LEU A CA 1
ATOM 762 C C . LEU A 1 92 ? 7.419 1.321 5.387 1.00 57.66 92 LEU A C 1
ATOM 764 O O . LEU A 1 92 ? 8.601 1.014 5.530 1.00 57.66 92 LEU A O 1
ATOM 768 N N . TRP A 1 93 ? 7.003 2.266 4.545 1.00 66.00 93 TRP A N 1
ATOM 769 C CA . TRP A 1 93 ? 7.788 2.869 3.469 1.00 66.00 93 TRP A CA 1
ATOM 770 C C . TRP A 1 93 ? 8.831 3.896 3.947 1.00 66.00 93 TRP A C 1
ATOM 772 O O . TRP A 1 93 ? 9.733 4.220 3.184 1.00 66.00 93 TRP A O 1
ATOM 782 N N . GLY A 1 94 ? 8.723 4.386 5.188 1.00 63.66 94 GLY A N 1
ATOM 783 C CA . GLY A 1 94 ? 9.691 5.301 5.812 1.00 63.66 94 GLY A CA 1
ATOM 784 C C . GLY A 1 94 ? 10.340 4.779 7.099 1.00 63.66 94 GLY A C 1
ATOM 785 O O . GLY A 1 94 ? 11.263 5.408 7.607 1.00 63.66 94 GLY A O 1
ATOM 786 N N . LEU A 1 95 ? 9.870 3.646 7.633 1.00 68.69 95 LEU A N 1
ATOM 787 C CA . LEU A 1 95 ? 10.481 2.991 8.794 1.00 68.69 95 LEU A CA 1
ATOM 788 C C . LEU A 1 95 ? 11.605 2.055 8.373 1.00 68.69 95 LEU A C 1
ATOM 790 O O . LEU A 1 95 ? 12.683 2.016 8.956 1.00 68.69 95 LEU A O 1
ATOM 794 N N . PHE A 1 96 ? 11.377 1.247 7.347 1.00 72.56 96 PHE A N 1
ATOM 795 C CA . PHE A 1 96 ? 12.391 0.288 6.954 1.00 72.56 96 PHE A CA 1
ATOM 796 C C . PHE A 1 96 ? 13.606 1.016 6.340 1.00 72.56 96 PHE A C 1
ATOM 798 O O . PHE A 1 96 ? 13.408 1.938 5.555 1.00 72.56 96 PHE A O 1
ATOM 805 N N . PRO A 1 97 ? 14.863 0.622 6.636 1.00 75.38 97 PRO A N 1
ATOM 806 C CA . PRO A 1 97 ? 16.058 1.343 6.168 1.00 75.38 97 PRO A CA 1
ATOM 807 C C . PRO A 1 97 ? 16.277 1.297 4.643 1.00 75.38 97 PRO A C 1
ATOM 809 O O . PRO A 1 97 ? 17.299 1.773 4.150 1.00 75.38 97 PRO A O 1
ATOM 812 N N . ALA A 1 98 ? 15.336 0.716 3.898 1.00 73.88 98 ALA A N 1
ATOM 813 C CA . ALA A 1 98 ? 15.301 0.715 2.449 1.00 73.88 98 ALA A CA 1
ATOM 814 C C . ALA A 1 98 ? 14.449 1.905 1.973 1.00 73.88 98 ALA A C 1
ATOM 816 O O . ALA A 1 98 ? 13.250 1.975 2.235 1.00 73.88 98 ALA A O 1
ATOM 817 N N . MET A 1 99 ? 15.111 2.860 1.318 1.00 76.56 99 MET A N 1
ATOM 818 C CA . MET A 1 99 ? 14.606 4.219 1.082 1.00 76.56 99 MET A CA 1
ATOM 819 C C . MET A 1 99 ? 13.844 4.395 -0.241 1.00 76.56 99 MET A C 1
ATOM 821 O O . MET A 1 99 ? 13.435 5.509 -0.556 1.00 76.56 99 MET A O 1
ATOM 825 N N . GLU A 1 100 ? 13.675 3.328 -1.024 1.00 87.12 100 GLU A N 1
ATOM 826 C CA . GLU A 1 100 ? 12.981 3.348 -2.314 1.00 87.12 100 GLU A CA 1
ATOM 827 C C . GLU A 1 100 ? 11.663 2.562 -2.203 1.00 87.12 100 GLU A C 1
ATOM 829 O O . GLU A 1 100 ? 11.670 1.327 -2.279 1.00 87.12 100 GLU A O 1
ATOM 834 N N . PRO A 1 101 ? 10.521 3.229 -1.973 1.00 87.88 101 PRO A N 1
ATOM 835 C CA . PRO A 1 101 ? 9.234 2.556 -1.891 1.00 87.88 101 PRO A CA 1
ATOM 836 C C . PRO A 1 101 ? 8.663 2.266 -3.284 1.00 87.88 101 PRO A C 1
ATOM 838 O O . PRO A 1 101 ? 8.399 3.174 -4.069 1.00 87.88 101 PRO A O 1
ATOM 841 N N . LEU A 1 102 ? 8.410 0.988 -3.571 1.00 91.12 102 LEU A N 1
ATOM 842 C CA . LEU A 1 102 ? 7.788 0.520 -4.811 1.00 91.12 102 LEU A CA 1
ATOM 843 C C . LEU A 1 102 ? 6.364 0.057 -4.509 1.00 91.12 102 LEU A C 1
ATOM 845 O O . LEU A 1 102 ? 6.108 -1.118 -4.231 1.00 91.12 102 LEU A O 1
ATOM 849 N N . THR A 1 103 ? 5.441 1.018 -4.501 1.00 89.06 103 THR A N 1
ATOM 850 C CA . THR A 1 103 ? 4.084 0.848 -3.966 1.00 89.06 103 THR A CA 1
ATOM 851 C C . THR A 1 103 ? 3.006 0.895 -5.040 1.00 89.06 103 THR A C 1
ATOM 853 O O . THR A 1 103 ? 3.222 1.300 -6.181 1.00 89.06 103 THR A O 1
ATOM 856 N N . GLY A 1 104 ? 1.815 0.450 -4.674 1.00 89.31 104 GLY A N 1
ATOM 857 C CA . GLY A 1 104 ? 0.583 0.672 -5.399 1.00 89.31 104 GLY A CA 1
ATOM 858 C C . GLY A 1 104 ? -0.568 0.795 -4.409 1.00 89.31 104 GLY A C 1
ATOM 859 O O . GLY A 1 104 ? -0.543 0.209 -3.326 1.00 89.31 104 GLY A O 1
ATOM 860 N N . GLU A 1 105 ? -1.585 1.556 -4.792 1.00 90.50 105 GLU A N 1
ATOM 861 C CA . GLU A 1 105 ? -2.741 1.817 -3.940 1.00 90.50 105 GLU A CA 1
ATOM 862 C C . GLU A 1 105 ? -4.016 1.453 -4.692 1.00 90.50 105 GLU A C 1
ATOM 864 O O . GLU A 1 105 ? -4.279 1.912 -5.816 1.00 90.50 105 GLU A O 1
ATOM 869 N N . CYS A 1 106 ? -4.790 0.569 -4.075 1.00 93.12 106 CYS A N 1
ATOM 870 C CA . CYS A 1 106 ? -5.976 -0.006 -4.676 1.00 93.12 106 CYS A CA 1
ATOM 871 C C . CYS A 1 106 ? -7.092 -0.172 -3.659 1.00 93.12 106 CYS A C 1
ATOM 873 O O . CYS A 1 106 ? -6.869 -0.187 -2.453 1.00 93.12 106 CYS A O 1
ATOM 875 N N . PHE A 1 107 ? -8.300 -0.323 -4.175 1.00 95.38 107 PHE A N 1
ATOM 876 C CA . PHE A 1 107 ? -9.475 -0.671 -3.410 1.00 95.38 107 PHE A CA 1
ATOM 877 C C . PHE A 1 107 ? -9.789 -2.145 -3.612 1.00 95.38 107 PHE A C 1
ATOM 879 O O . PHE A 1 107 ? -9.710 -2.668 -4.730 1.00 95.38 107 PHE A O 1
ATOM 886 N N . CYS A 1 108 ? -10.165 -2.810 -2.530 1.00 95.38 108 CYS A N 1
ATOM 887 C CA . CYS A 1 108 ? -10.653 -4.181 -2.562 1.00 95.38 108 CYS A CA 1
ATOM 888 C C . CYS A 1 108 ? -11.752 -4.376 -1.513 1.00 95.38 108 CYS A C 1
ATOM 890 O O . CYS A 1 108 ? -11.812 -3.612 -0.546 1.00 95.38 108 CYS A O 1
ATOM 892 N N . PRO A 1 109 ? -12.624 -5.384 -1.665 1.00 95.25 109 PRO A N 1
ATOM 893 C CA . PRO A 1 109 ? -13.574 -5.732 -0.619 1.00 95.25 109 PRO A CA 1
ATOM 894 C C . PRO A 1 109 ? -12.857 -6.076 0.692 1.00 95.25 109 PRO A C 1
ATOM 896 O O . PRO A 1 109 ? -11.828 -6.756 0.686 1.00 95.25 109 PRO A O 1
ATOM 899 N N . VAL A 1 110 ? -13.428 -5.682 1.834 1.00 93.56 110 VAL A N 1
ATOM 900 C CA . VAL A 1 110 ? -12.816 -5.923 3.158 1.00 93.56 110 VAL A CA 1
ATOM 901 C C . VAL A 1 110 ? -12.555 -7.411 3.433 1.00 93.56 110 VAL A C 1
ATOM 903 O O . VAL A 1 110 ? -11.609 -7.771 4.122 1.00 93.56 110 VAL A O 1
ATOM 906 N N . ASN A 1 111 ? -13.362 -8.303 2.857 1.00 94.12 111 ASN A N 1
ATOM 907 C CA . ASN A 1 111 ? -13.196 -9.745 3.032 1.00 94.12 111 ASN A CA 1
ATOM 908 C C . ASN A 1 111 ? -12.048 -10.327 2.191 1.00 94.12 111 ASN A C 1
ATOM 910 O O . ASN A 1 111 ? -11.586 -11.431 2.482 1.00 94.12 111 ASN A O 1
ATOM 914 N N . ASP A 1 112 ? -11.588 -9.607 1.166 1.00 94.88 112 ASP A N 1
ATOM 915 C CA . ASP A 1 112 ? -10.572 -10.092 0.232 1.00 94.88 112 ASP A CA 1
ATOM 916 C C . ASP A 1 112 ? -9.155 -9.675 0.636 1.00 94.88 112 ASP A C 1
ATOM 918 O O . ASP A 1 112 ? -8.216 -10.441 0.402 1.00 94.88 112 ASP A O 1
ATOM 922 N N . TYR A 1 113 ? -8.972 -8.519 1.293 1.00 94.12 113 TYR A N 1
ATOM 923 C CA . TYR A 1 113 ? -7.628 -8.036 1.638 1.00 94.12 113 TYR A CA 1
ATOM 924 C C . TYR A 1 113 ? -6.779 -9.057 2.423 1.00 94.12 113 TYR A C 1
ATOM 926 O O . TYR A 1 113 ? -5.600 -9.181 2.089 1.00 94.12 113 TYR A O 1
ATOM 934 N N . PRO A 1 114 ? -7.299 -9.861 3.384 1.00 93.69 114 PRO A N 1
ATOM 935 C CA . PRO A 1 114 ? -6.461 -10.829 4.097 1.00 93.69 114 PRO A CA 1
ATOM 936 C C . PRO A 1 114 ? -5.875 -11.894 3.164 1.00 93.69 114 PRO A C 1
ATOM 938 O O . PRO A 1 114 ? -4.734 -12.322 3.328 1.00 93.69 114 PRO A O 1
ATOM 941 N N . LYS A 1 115 ? -6.641 -12.308 2.147 1.00 96.31 115 LYS A N 1
ATOM 942 C CA . LYS A 1 115 ? -6.174 -13.243 1.118 1.00 96.31 115 LYS A CA 1
ATOM 943 C C . LYS A 1 115 ? -5.114 -12.594 0.229 1.00 96.31 115 LYS A C 1
ATOM 945 O O . LYS A 1 115 ? -4.145 -13.265 -0.117 1.00 96.31 115 LYS A O 1
ATOM 950 N N . ILE A 1 116 ? -5.289 -11.320 -0.124 1.00 96.31 116 ILE A N 1
ATOM 951 C CA . ILE A 1 116 ? -4.311 -10.566 -0.920 1.00 96.31 116 ILE A CA 1
ATOM 952 C C . ILE A 1 116 ? -2.992 -10.429 -0.148 1.00 96.31 116 ILE A C 1
ATOM 954 O O . ILE A 1 116 ? -1.937 -10.676 -0.722 1.00 96.31 116 ILE A O 1
ATOM 958 N N . LEU A 1 117 ? -3.036 -10.122 1.154 1.00 93.25 117 LEU A N 1
ATOM 959 C CA . LEU A 1 117 ? -1.838 -10.036 2.000 1.00 93.25 117 LEU A CA 1
ATOM 960 C C . LEU A 1 117 ? -1.082 -11.369 2.077 1.00 93.25 117 LEU A C 1
ATOM 962 O O . LEU A 1 117 ? 0.124 -11.393 1.861 1.00 93.25 117 LEU A O 1
ATOM 966 N N . ASN A 1 118 ? -1.785 -12.488 2.276 1.00 95.38 118 ASN A N 1
ATOM 967 C CA . ASN A 1 118 ? -1.148 -13.812 2.255 1.00 95.38 118 ASN A CA 1
ATOM 968 C C . ASN A 1 118 ? -0.489 -14.123 0.897 1.00 95.38 118 ASN A C 1
ATOM 970 O O . ASN A 1 118 ? 0.542 -14.790 0.831 1.00 95.38 118 ASN A O 1
ATOM 974 N N . ASP A 1 119 ? -1.093 -13.669 -0.202 1.00 97.38 119 ASP A N 1
ATOM 975 C CA . ASP A 1 119 ? -0.536 -13.855 -1.541 1.00 97.38 119 ASP A CA 1
ATOM 976 C C . ASP A 1 119 ? 0.687 -12.955 -1.800 1.00 97.38 119 ASP A C 1
ATOM 978 O O . ASP A 1 119 ? 1.614 -13.362 -2.502 1.00 97.38 119 ASP A O 1
ATOM 982 N N . ILE A 1 120 ? 0.723 -11.765 -1.191 1.00 95.19 120 ILE A N 1
ATOM 983 C CA . ILE A 1 120 ? 1.895 -10.880 -1.162 1.00 95.19 120 ILE A CA 1
ATOM 984 C C . ILE A 1 120 ? 3.049 -11.539 -0.396 1.00 95.19 120 ILE A C 1
ATOM 986 O O . ILE A 1 120 ? 4.163 -11.578 -0.917 1.00 95.19 120 ILE A O 1
ATOM 990 N N . ASP A 1 121 ? 2.788 -12.129 0.772 1.00 93.75 121 ASP A N 1
ATOM 991 C CA . ASP A 1 121 ? 3.812 -12.857 1.537 1.00 93.75 121 ASP A CA 1
ATOM 992 C C . ASP A 1 121 ? 4.406 -14.011 0.712 1.00 93.75 121 ASP A C 1
ATOM 994 O O . ASP A 1 121 ? 5.618 -14.234 0.683 1.00 93.75 121 ASP A O 1
ATOM 998 N N . GLN A 1 122 ? 3.557 -14.723 -0.032 1.00 97.25 122 GLN A N 1
ATOM 999 C CA . GLN A 1 122 ? 3.997 -15.790 -0.926 1.00 97.25 122 GLN A CA 1
ATOM 1000 C C . GLN A 1 122 ? 4.819 -15.251 -2.112 1.00 97.25 122 GLN A C 1
ATOM 1002 O O . GLN A 1 122 ? 5.825 -15.855 -2.491 1.00 97.25 122 GLN A O 1
ATOM 1007 N N . TRP A 1 123 ? 4.433 -14.106 -2.683 1.00 97.56 123 TRP A N 1
ATOM 1008 C CA . TRP A 1 123 ? 5.221 -13.426 -3.714 1.00 97.56 123 TRP A CA 1
ATOM 1009 C C . TRP A 1 123 ? 6.610 -13.028 -3.204 1.00 97.56 123 TRP A C 1
ATOM 1011 O O . TRP A 1 123 ? 7.592 -13.205 -3.927 1.00 97.56 123 TRP A O 1
ATOM 1021 N N . ASP A 1 124 ? 6.712 -12.543 -1.968 1.00 95.19 124 ASP A N 1
ATOM 1022 C CA . ASP A 1 124 ? 7.982 -12.181 -1.333 1.00 95.19 124 ASP A CA 1
ATOM 1023 C C . ASP A 1 124 ? 8.938 -13.378 -1.274 1.00 95.19 124 ASP A C 1
ATOM 1025 O O . ASP A 1 124 ? 10.092 -13.299 -1.706 1.00 95.19 124 ASP A O 1
ATOM 1029 N N . MET A 1 125 ? 8.421 -14.523 -0.814 1.00 95.88 125 MET A N 1
ATOM 1030 C CA . MET A 1 125 ? 9.174 -15.773 -0.718 1.00 95.88 125 MET A CA 1
ATOM 1031 C C . MET A 1 125 ? 9.644 -16.273 -2.089 1.00 95.88 125 MET A C 1
ATOM 1033 O O . MET A 1 125 ? 10.781 -16.723 -2.230 1.00 95.88 125 MET A O 1
ATOM 1037 N N . GLU A 1 126 ? 8.793 -16.182 -3.111 1.00 97.81 126 GLU A N 1
ATOM 1038 C CA . GLU A 1 126 ? 9.116 -16.605 -4.480 1.00 97.81 126 GLU A CA 1
ATOM 1039 C C . GLU A 1 126 ? 10.201 -15.737 -5.133 1.00 97.81 126 GLU A C 1
ATOM 1041 O O . GLU A 1 126 ? 10.939 -16.217 -5.996 1.00 97.81 126 GLU A O 1
ATOM 1046 N N . ASN A 1 127 ? 10.329 -14.478 -4.707 1.00 97.25 127 ASN A N 1
ATOM 1047 C CA . ASN A 1 127 ? 11.282 -13.517 -5.261 1.00 97.25 127 ASN A CA 1
ATOM 1048 C C . ASN A 1 127 ? 12.533 -13.311 -4.387 1.00 97.25 127 ASN A C 1
ATOM 1050 O O . ASN A 1 127 ? 13.367 -12.454 -4.697 1.00 97.25 127 ASN A O 1
ATOM 1054 N N . ASP A 1 128 ? 12.730 -14.139 -3.354 1.00 95.88 128 ASP A N 1
ATOM 1055 C CA . ASP A 1 128 ? 13.861 -14.048 -2.421 1.00 95.88 128 ASP A CA 1
ATOM 1056 C C . ASP A 1 128 ? 15.222 -14.032 -3.131 1.00 95.88 128 ASP A C 1
ATOM 1058 O O . ASP A 1 128 ? 16.115 -13.277 -2.756 1.00 95.88 128 ASP A O 1
ATOM 1062 N N . ALA A 1 129 ? 15.382 -14.814 -4.203 1.00 96.94 129 ALA A N 1
ATOM 1063 C CA . ALA A 1 129 ? 16.632 -14.873 -4.958 1.00 96.94 129 ALA A CA 1
ATOM 1064 C C . ALA A 1 129 ? 17.026 -13.526 -5.593 1.00 96.94 129 ALA A C 1
ATOM 1066 O O . ALA A 1 129 ? 18.211 -13.203 -5.645 1.00 96.94 129 ALA A O 1
ATOM 1067 N N . GLU A 1 130 ? 16.059 -12.736 -6.065 1.00 96.50 130 GLU A N 1
ATOM 1068 C CA . GLU A 1 130 ? 16.324 -11.397 -6.606 1.00 96.50 130 GLU A CA 1
ATOM 1069 C C . GLU A 1 130 ? 16.576 -10.396 -5.474 1.00 96.50 130 GLU A C 1
ATOM 1071 O O . GLU A 1 130 ? 17.545 -9.639 -5.521 1.00 96.50 130 GLU A O 1
ATOM 1076 N N . MET A 1 131 ? 15.771 -10.452 -4.407 1.00 95.06 131 MET A N 1
ATOM 1077 C CA . MET A 1 131 ? 15.938 -9.591 -3.230 1.00 95.06 131 MET A CA 1
ATOM 1078 C C . MET A 1 131 ? 17.292 -9.808 -2.532 1.00 95.06 131 MET A C 1
ATOM 1080 O O . MET A 1 131 ? 17.888 -8.857 -2.019 1.00 95.06 131 MET A O 1
ATOM 1084 N N . ARG A 1 132 ? 17.830 -11.036 -2.556 1.00 95.94 132 ARG A N 1
ATOM 1085 C CA . ARG A 1 132 ? 19.159 -11.360 -2.012 1.00 95.94 132 ARG A CA 1
ATOM 1086 C C . ARG A 1 132 ? 20.296 -10.626 -2.707 1.00 95.94 132 ARG A C 1
ATOM 1088 O O . ARG A 1 132 ? 21.244 -10.244 -2.030 1.00 95.94 132 ARG A O 1
ATOM 1095 N N . LYS A 1 133 ? 20.198 -10.377 -4.014 1.00 96.44 133 LYS A N 1
ATOM 1096 C CA . LYS A 1 133 ? 21.229 -9.628 -4.752 1.00 96.44 133 LYS A CA 1
ATOM 1097 C C . LYS A 1 133 ? 21.362 -8.199 -4.222 1.00 96.44 133 LYS A C 1
ATOM 1099 O O . LYS A 1 133 ? 22.463 -7.668 -4.142 1.00 96.44 133 LYS A O 1
ATOM 1104 N N . ILE A 1 134 ? 20.244 -7.599 -3.810 1.00 95.62 134 ILE A N 1
ATOM 1105 C CA . ILE A 1 134 ? 20.223 -6.273 -3.182 1.00 95.62 134 ILE A CA 1
ATOM 1106 C C . ILE A 1 134 ? 20.789 -6.368 -1.758 1.00 95.62 134 ILE A C 1
ATOM 1108 O O . ILE A 1 134 ? 21.685 -5.604 -1.401 1.00 95.62 134 ILE A O 1
ATOM 1112 N N . PHE A 1 135 ? 20.357 -7.364 -0.975 1.00 94.88 135 PHE A N 1
ATOM 1113 C CA . PHE A 1 135 ? 20.882 -7.618 0.374 1.00 94.88 135 PHE A CA 1
ATOM 1114 C C . PHE A 1 135 ? 22.408 -7.804 0.409 1.00 94.88 135 PHE A C 1
ATOM 1116 O O . PHE A 1 135 ? 23.065 -7.347 1.345 1.00 94.88 135 PHE A O 1
ATOM 1123 N N . GLU A 1 136 ? 22.998 -8.463 -0.589 1.00 95.88 136 GLU A N 1
ATOM 1124 C CA . GLU A 1 136 ? 24.447 -8.676 -0.663 1.00 95.88 136 GLU A CA 1
ATOM 1125 C C . GLU A 1 136 ? 25.240 -7.361 -0.651 1.00 95.88 136 GLU A C 1
ATOM 1127 O O . GLU A 1 136 ? 26.347 -7.333 -0.106 1.00 95.88 136 GLU A O 1
ATOM 1132 N N . ILE A 1 137 ? 24.647 -6.269 -1.139 1.00 94.69 137 ILE A N 1
ATOM 1133 C CA . ILE A 1 137 ? 25.217 -4.917 -1.121 1.00 94.69 137 ILE A CA 1
ATOM 1134 C C . ILE A 1 137 ? 24.799 -4.174 0.146 1.00 94.69 137 ILE A C 1
ATOM 1136 O O . ILE A 1 137 ? 25.640 -3.696 0.907 1.00 94.69 137 ILE A O 1
ATOM 1140 N N . THR A 1 138 ? 23.493 -4.092 0.389 1.00 92.94 138 THR A N 1
ATOM 1141 C CA . THR A 1 138 ? 22.910 -3.161 1.367 1.00 92.94 138 THR A CA 1
ATOM 1142 C C . THR A 1 138 ? 22.910 -3.710 2.790 1.00 92.94 138 THR A C 1
ATOM 1144 O O . THR A 1 138 ? 22.660 -2.979 3.748 1.00 92.94 138 THR A O 1
ATOM 1147 N N . LYS A 1 139 ? 23.151 -5.020 2.936 1.00 93.25 139 LYS A N 1
ATOM 1148 C CA . LYS A 1 139 ? 23.012 -5.806 4.175 1.00 93.25 139 LYS A CA 1
ATOM 1149 C C . LYS A 1 139 ? 21.620 -5.718 4.803 1.00 93.25 139 LYS A C 1
ATOM 1151 O O . LYS A 1 139 ? 21.427 -6.113 5.949 1.00 93.25 139 LYS A O 1
ATOM 1156 N N . THR A 1 140 ? 20.649 -5.261 4.018 1.00 89.94 140 THR A N 1
ATOM 1157 C CA . THR A 1 140 ? 19.245 -5.118 4.381 1.00 89.94 140 THR A CA 1
ATOM 1158 C C . THR A 1 140 ? 18.414 -5.671 3.236 1.00 89.94 140 THR A C 1
ATOM 1160 O O . THR A 1 140 ? 18.507 -5.210 2.101 1.00 89.94 140 THR A O 1
ATOM 1163 N N . ARG A 1 141 ? 17.601 -6.685 3.516 1.00 89.44 141 ARG A N 1
ATOM 1164 C CA . ARG A 1 141 ? 16.768 -7.296 2.485 1.00 89.44 141 ARG A CA 1
ATOM 1165 C C . ARG A 1 141 ? 15.573 -6.382 2.193 1.00 89.44 141 ARG A C 1
ATOM 1167 O O . ARG A 1 141 ? 14.954 -5.947 3.158 1.00 89.44 141 ARG A O 1
ATOM 1174 N N . PRO A 1 142 ? 15.219 -6.131 0.924 1.00 91.25 142 PRO A N 1
ATOM 1175 C CA . PRO A 1 142 ? 13.902 -5.608 0.569 1.00 91.25 142 PRO A CA 1
ATOM 1176 C C . PRO A 1 142 ? 12.774 -6.384 1.262 1.00 91.25 142 PRO A C 1
ATOM 1178 O O . PRO A 1 142 ? 12.891 -7.601 1.453 1.00 91.25 142 PRO A O 1
ATOM 1181 N N . ILE A 1 143 ? 11.693 -5.703 1.635 1.00 87.50 143 ILE A N 1
ATOM 1182 C CA . ILE A 1 143 ? 10.530 -6.349 2.257 1.00 87.50 143 ILE A CA 1
ATOM 1183 C C . ILE A 1 143 ? 9.244 -5.898 1.586 1.00 87.50 143 ILE A C 1
ATOM 1185 O O . ILE A 1 143 ? 9.037 -4.703 1.365 1.00 87.50 143 ILE A O 1
ATOM 1189 N N . SER A 1 144 ? 8.379 -6.852 1.260 1.00 90.69 144 SER A N 1
ATOM 1190 C CA . SER A 1 144 ? 7.016 -6.549 0.842 1.00 90.69 144 SER A CA 1
ATOM 1191 C C . SER A 1 144 ? 6.063 -6.417 2.022 1.00 90.69 144 SER A C 1
ATOM 1193 O O . SER A 1 144 ? 6.376 -6.765 3.163 1.00 90.69 144 SER A O 1
ATOM 1195 N N . GLY A 1 145 ? 4.890 -5.864 1.742 1.00 88.00 145 GLY A N 1
ATOM 1196 C CA . GLY A 1 145 ? 3.810 -5.795 2.703 1.00 88.00 145 GLY A CA 1
ATOM 1197 C C . GLY A 1 145 ? 2.776 -4.754 2.323 1.00 88.00 145 GLY A C 1
ATOM 1198 O O . GLY A 1 145 ? 2.629 -4.360 1.162 1.00 88.00 145 GLY A O 1
ATOM 1199 N N . SER A 1 146 ? 2.063 -4.303 3.345 1.00 87.12 146 SER A N 1
ATOM 1200 C CA . SER A 1 146 ? 1.051 -3.265 3.240 1.00 87.12 146 SER A CA 1
ATOM 1201 C C . SER A 1 146 ? 1.335 -2.133 4.220 1.00 87.12 146 SER A C 1
ATOM 1203 O O . SER A 1 146 ? 1.940 -2.333 5.274 1.00 87.12 146 SER A O 1
ATOM 1205 N N . GLY A 1 147 ? 0.875 -0.935 3.873 1.00 84.56 147 GLY A N 1
ATOM 1206 C CA . GLY A 1 147 ? 0.631 0.129 4.836 1.00 84.56 147 GLY A CA 1
ATOM 1207 C C . GLY A 1 147 ? -0.619 -0.160 5.680 1.00 84.56 147 GLY A C 1
ATOM 1208 O O . GLY A 1 147 ? -1.149 -1.278 5.644 1.00 84.56 147 GLY A O 1
ATOM 1209 N N . PRO A 1 148 ? -1.097 0.833 6.447 1.00 85.81 148 PRO A N 1
ATOM 1210 C CA . PRO A 1 148 ? -2.389 0.741 7.115 1.00 85.81 148 PRO A CA 1
ATOM 1211 C C . PRO A 1 148 ? -3.520 0.409 6.133 1.00 85.81 148 PRO A C 1
ATOM 1213 O O . PRO A 1 148 ? -3.488 0.830 4.978 1.00 85.81 148 PRO A O 1
ATOM 1216 N N . ILE A 1 149 ? -4.510 -0.341 6.608 1.00 90.19 149 ILE A N 1
ATOM 1217 C CA . ILE A 1 149 ? -5.730 -0.655 5.860 1.00 90.19 149 ILE A CA 1
ATOM 1218 C C . ILE A 1 149 ? -6.781 0.373 6.258 1.00 90.19 149 ILE A C 1
ATOM 1220 O O . ILE A 1 149 ? -7.107 0.460 7.444 1.00 90.19 149 ILE A O 1
ATOM 1224 N N . LEU A 1 150 ? -7.292 1.146 5.302 1.00 89.75 150 LEU A N 1
ATOM 1225 C CA . LEU A 1 150 ? -8.283 2.188 5.574 1.00 89.75 150 LEU A CA 1
ATOM 1226 C C . LEU A 1 150 ? -9.662 1.723 5.124 1.00 89.75 150 LEU A C 1
ATOM 1228 O O . LEU A 1 150 ? -9.812 1.223 4.011 1.00 89.75 150 LEU A O 1
ATOM 1232 N N . LEU A 1 151 ? -10.671 1.895 5.971 1.00 89.50 151 LEU A N 1
ATOM 1233 C CA . LEU A 1 151 ? -12.057 1.740 5.563 1.00 89.50 151 LEU A CA 1
ATOM 1234 C C . LEU A 1 151 ? -12.406 2.869 4.595 1.00 89.50 151 LEU A C 1
ATOM 1236 O O . LEU A 1 151 ? -12.173 4.041 4.880 1.00 89.50 151 LEU A O 1
ATOM 1240 N N . ILE A 1 152 ? -12.988 2.501 3.463 1.00 86.81 152 ILE A N 1
ATOM 1241 C CA . ILE A 1 152 ? -13.520 3.448 2.486 1.00 86.81 152 ILE A CA 1
ATOM 1242 C C . ILE A 1 152 ? -14.987 3.106 2.216 1.00 86.81 152 ILE A C 1
ATOM 1244 O O . ILE A 1 152 ? -15.547 2.194 2.822 1.00 86.81 152 ILE A O 1
ATOM 1248 N N . ASP A 1 153 ? -15.616 3.840 1.302 1.00 80.81 153 ASP A N 1
ATOM 1249 C CA . ASP A 1 153 ? -17.048 3.722 1.034 1.00 80.81 153 ASP A CA 1
ATOM 1250 C C . ASP A 1 153 ? -17.530 2.274 0.776 1.00 80.81 153 ASP A C 1
ATOM 1252 O O . ASP A 1 153 ? -16.901 1.457 0.083 1.00 80.81 153 ASP A O 1
ATOM 1256 N N . GLY A 1 154 ? -18.703 1.974 1.335 1.00 83.56 154 GLY A N 1
ATOM 1257 C CA . GLY A 1 154 ? -19.347 0.669 1.283 1.00 83.56 154 GLY A CA 1
ATOM 1258 C C . GLY A 1 154 ? -18.630 -0.403 2.108 1.00 83.56 154 GLY A C 1
ATOM 1259 O O . GLY A 1 154 ? -18.437 -0.266 3.310 1.00 83.56 154 GLY A O 1
ATOM 1260 N N . ASN A 1 155 ? -18.316 -1.529 1.462 1.00 88.56 155 ASN A N 1
ATOM 1261 C CA . ASN A 1 155 ? -17.673 -2.695 2.083 1.00 88.56 155 ASN A CA 1
ATOM 1262 C C . ASN A 1 155 ? -16.240 -2.894 1.564 1.00 88.56 155 ASN A C 1
ATOM 1264 O O . ASN A 1 155 ? -15.784 -4.026 1.372 1.00 88.56 155 ASN A O 1
ATOM 1268 N N . ASN A 1 156 ? -15.568 -1.789 1.248 1.00 93.25 156 ASN A N 1
ATOM 1269 C CA . ASN A 1 156 ? -14.244 -1.790 0.649 1.00 93.25 156 ASN A CA 1
ATOM 1270 C C . ASN A 1 156 ? -13.220 -1.201 1.611 1.00 93.25 156 ASN A C 1
ATOM 1272 O O . ASN A 1 156 ? -13.541 -0.424 2.508 1.00 93.25 156 ASN A O 1
ATOM 1276 N N . VAL A 1 157 ? -11.969 -1.559 1.373 1.00 93.44 157 VAL A N 1
ATOM 1277 C CA . VAL A 1 157 ? -10.818 -0.959 2.026 1.00 93.44 157 VAL A CA 1
ATOM 1278 C C . VAL A 1 157 ? -9.842 -0.438 0.992 1.00 93.44 157 VAL A C 1
ATOM 1280 O O . VAL A 1 157 ? -9.704 -1.003 -0.099 1.00 93.44 157 VAL A O 1
ATOM 1283 N N . GLU A 1 158 ? -9.136 0.619 1.359 1.00 92.75 158 GLU A N 1
ATOM 1284 C CA . GLU A 1 158 ? -7.897 0.990 0.707 1.00 92.75 158 GLU A CA 1
ATOM 1285 C C . GLU A 1 158 ? -6.771 0.072 1.183 1.00 92.75 158 GLU A C 1
ATOM 1287 O O . GLU A 1 158 ? -6.496 -0.063 2.378 1.00 92.75 158 GLU A O 1
ATOM 1292 N N . LEU A 1 159 ? -6.115 -0.549 0.210 1.00 91.56 159 LEU A N 1
ATOM 1293 C CA . LEU A 1 159 ? -4.932 -1.369 0.371 1.00 91.56 159 LEU A CA 1
ATOM 1294 C C . LEU A 1 159 ? -3.754 -0.658 -0.302 1.00 91.56 159 LEU A C 1
ATOM 1296 O O . LEU A 1 159 ? -3.583 -0.711 -1.525 1.00 91.56 159 LEU A O 1
ATOM 1300 N N . THR A 1 160 ? -2.924 -0.015 0.517 1.00 89.12 160 THR A N 1
ATOM 1301 C CA . THR A 1 160 ? -1.593 0.443 0.104 1.00 89.12 160 THR A CA 1
ATOM 1302 C C . THR A 1 160 ? -0.629 -0.728 0.229 1.00 89.12 160 THR A C 1
ATOM 1304 O O . THR A 1 160 ? -0.297 -1.123 1.341 1.00 89.12 160 THR A O 1
ATOM 1307 N N . CYS A 1 161 ? -0.140 -1.274 -0.876 1.00 90.19 161 CYS A N 1
ATOM 1308 C CA . CYS A 1 161 ? 0.717 -2.460 -0.876 1.00 90.19 161 CYS A CA 1
ATOM 1309 C C . CYS A 1 161 ? 1.954 -2.266 -1.757 1.00 90.19 161 CYS A C 1
ATOM 1311 O O . CYS A 1 161 ? 1.994 -1.372 -2.599 1.00 90.19 161 CYS A O 1
ATOM 1313 N N . GLY A 1 162 ? 2.993 -3.067 -1.550 1.00 91.25 162 GLY A N 1
ATOM 1314 C CA . GLY A 1 162 ? 4.226 -2.951 -2.326 1.00 91.25 162 GLY A CA 1
ATOM 1315 C C . GLY A 1 162 ? 5.402 -3.622 -1.649 1.00 91.25 162 GLY A C 1
ATOM 1316 O O . GLY A 1 162 ? 5.224 -4.513 -0.818 1.00 91.25 162 GLY A O 1
ATOM 1317 N N . PHE A 1 163 ? 6.601 -3.149 -1.973 1.00 91.50 163 PHE A N 1
ATOM 1318 C CA . PHE A 1 163 ? 7.817 -3.493 -1.245 1.00 91.50 163 PHE A CA 1
ATOM 1319 C C . PHE A 1 163 ? 8.766 -2.298 -1.137 1.00 91.50 163 PHE A C 1
ATOM 1321 O O . PHE A 1 163 ? 8.774 -1.412 -1.992 1.00 91.50 163 PHE A O 1
ATOM 1328 N N . THR A 1 164 ? 9.548 -2.249 -0.059 1.00 89.25 164 THR A N 1
ATOM 1329 C CA . THR A 1 164 ? 10.644 -1.288 0.093 1.00 89.25 164 THR A CA 1
ATOM 1330 C C . THR A 1 164 ? 11.917 -1.887 -0.474 1.00 89.25 164 THR A C 1
ATOM 1332 O O . THR A 1 164 ? 12.203 -3.069 -0.279 1.00 89.25 164 THR A O 1
ATOM 1335 N N . SER A 1 165 ? 12.708 -1.065 -1.153 1.00 92.56 165 SER A N 1
ATOM 1336 C CA . SER A 1 165 ? 14.004 -1.446 -1.698 1.00 92.56 165 SER A CA 1
ATOM 1337 C C . SER A 1 165 ? 15.002 -0.293 -1.590 1.00 92.56 165 SER A C 1
ATOM 1339 O O . SER A 1 165 ? 14.776 0.694 -0.891 1.00 92.56 165 SER A O 1
ATOM 1341 N N . PHE A 1 166 ? 16.143 -0.431 -2.250 1.00 92.75 166 PHE A N 1
ATOM 1342 C CA . PHE A 1 166 ? 17.173 0.592 -2.338 1.00 92.75 166 PHE A CA 1
ATOM 1343 C C . PHE A 1 166 ? 17.242 1.131 -3.764 1.00 92.75 166 PHE A C 1
ATOM 1345 O O . PHE A 1 166 ? 16.963 0.404 -4.718 1.00 92.75 166 PHE A O 1
ATOM 1352 N N . GLY A 1 167 ? 17.623 2.400 -3.902 1.00 91.81 167 GLY A N 1
ATOM 1353 C CA . GLY A 1 167 ? 17.984 2.970 -5.196 1.00 91.81 167 GLY A CA 1
ATOM 1354 C C . GLY A 1 167 ? 19.298 2.385 -5.724 1.00 91.81 167 GLY A C 1
ATOM 1355 O O . GLY A 1 167 ? 20.021 1.682 -5.017 1.00 91.81 167 GLY A O 1
ATOM 1356 N N . SER A 1 168 ? 19.629 2.705 -6.975 1.00 94.00 168 SER A N 1
ATOM 1357 C CA . SER A 1 168 ? 20.867 2.242 -7.616 1.00 94.00 168 SER A CA 1
ATOM 1358 C C . SER A 1 168 ? 22.130 2.795 -6.953 1.00 94.00 168 SER A C 1
ATOM 1360 O O . SER A 1 168 ? 23.170 2.146 -6.990 1.00 94.00 168 SER A O 1
ATOM 1362 N N . TYR A 1 169 ? 22.064 3.963 -6.313 1.00 92.94 169 TYR A N 1
ATOM 1363 C CA . TYR A 1 169 ? 23.185 4.534 -5.572 1.00 92.94 169 TYR A CA 1
ATOM 1364 C C . TYR A 1 169 ? 23.129 4.157 -4.088 1.00 92.94 169 TYR A C 1
ATOM 1366 O O . TYR A 1 169 ? 22.170 4.492 -3.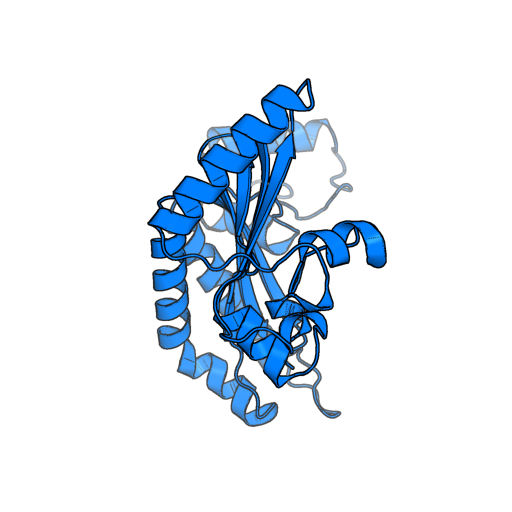390 1.00 92.94 169 TYR A O 1
ATOM 1374 N N . PHE A 1 170 ? 24.184 3.518 -3.584 1.00 91.38 170 PHE A N 1
ATOM 1375 C CA . PHE A 1 170 ? 24.296 3.128 -2.180 1.00 91.38 170 PHE A CA 1
ATOM 1376 C C . PHE A 1 170 ? 25.757 3.192 -1.716 1.00 91.38 170 PHE A C 1
ATOM 1378 O O . PHE A 1 170 ? 26.659 2.753 -2.419 1.00 91.38 170 PHE A O 1
ATOM 1385 N N . ASN A 1 171 ? 26.008 3.753 -0.528 1.00 90.69 171 ASN A N 1
ATOM 1386 C CA . ASN A 1 171 ? 27.344 3.840 0.088 1.00 90.69 171 ASN A CA 1
ATOM 1387 C C . ASN A 1 171 ? 28.481 4.371 -0.816 1.00 90.69 171 ASN A C 1
ATOM 1389 O O . ASN A 1 171 ? 29.635 3.982 -0.655 1.00 90.69 171 ASN A O 1
ATOM 1393 N N . GLY A 1 172 ? 28.186 5.302 -1.727 1.00 93.38 172 GLY A N 1
ATOM 1394 C CA . GLY A 1 172 ? 29.202 5.901 -2.603 1.00 93.38 172 GLY A CA 1
ATOM 1395 C C . GLY A 1 172 ? 29.396 5.191 -3.942 1.00 93.38 172 GLY A C 1
ATOM 1396 O O . GLY A 1 172 ? 30.154 5.685 -4.775 1.00 93.38 172 GLY A O 1
ATOM 1397 N N . GLU A 1 173 ? 28.704 4.077 -4.174 1.00 95.81 173 GLU A N 1
ATOM 1398 C CA . GLU A 1 173 ? 28.800 3.284 -5.396 1.00 95.81 173 GLU A CA 1
ATOM 1399 C C . GLU A 1 173 ? 27.462 3.248 -6.141 1.00 95.81 173 GLU A C 1
ATOM 1401 O O . GLU A 1 173 ? 26.387 3.391 -5.556 1.00 95.81 173 GLU A O 1
ATOM 1406 N N . THR A 1 174 ? 27.537 3.094 -7.465 1.00 96.81 174 THR A N 1
ATOM 1407 C CA . THR A 1 174 ? 26.361 2.938 -8.331 1.00 96.81 174 THR A CA 1
ATOM 1408 C C . THR A 1 174 ? 26.240 1.484 -8.766 1.00 96.81 174 THR A C 1
ATOM 1410 O O . THR A 1 174 ? 27.168 0.908 -9.331 1.00 96.81 174 THR A O 1
ATOM 1413 N N . HIS A 1 175 ? 25.069 0.910 -8.529 1.00 95.69 175 HIS A N 1
ATOM 1414 C CA . HIS A 1 175 ? 24.691 -0.463 -8.812 1.00 95.69 175 HIS A CA 1
ATOM 1415 C C . HIS A 1 175 ? 23.427 -0.456 -9.687 1.00 95.69 175 HIS A C 1
ATOM 1417 O O . HIS A 1 175 ? 22.322 -0.703 -9.212 1.00 95.69 175 HIS A O 1
ATOM 1423 N N . GLU A 1 176 ? 23.579 -0.145 -10.978 1.00 95.38 176 GLU A N 1
ATOM 1424 C CA . GLU A 1 176 ? 22.453 0.037 -11.920 1.00 95.38 176 GLU A CA 1
ATOM 1425 C C . GLU A 1 176 ? 21.498 -1.168 -11.969 1.00 95.38 176 GLU A C 1
ATOM 1427 O O . GLU A 1 176 ? 20.287 -1.005 -12.091 1.00 95.38 176 GLU A O 1
ATOM 1432 N N . PHE A 1 177 ? 22.017 -2.382 -11.763 1.00 96.06 177 PHE A N 1
ATOM 1433 C CA . PHE A 1 177 ? 21.209 -3.602 -11.755 1.00 96.06 177 PHE A CA 1
ATOM 1434 C C . PHE A 1 177 ? 20.122 -3.617 -10.661 1.00 96.06 177 PHE A C 1
ATOM 1436 O O . PHE A 1 177 ? 19.145 -4.356 -10.786 1.00 96.06 177 PHE A O 1
ATOM 1443 N N . ILE A 1 178 ? 20.271 -2.833 -9.582 1.00 95.94 178 ILE A N 1
ATOM 1444 C CA . ILE A 1 178 ? 19.253 -2.724 -8.527 1.00 95.94 178 ILE A CA 1
ATOM 1445 C C . ILE A 1 178 ? 17.969 -2.121 -9.103 1.00 95.94 178 ILE A C 1
ATOM 1447 O O . ILE A 1 178 ? 16.879 -2.601 -8.801 1.00 95.94 178 ILE A O 1
ATOM 1451 N N . GLU A 1 179 ? 18.087 -1.118 -9.974 1.00 95.12 179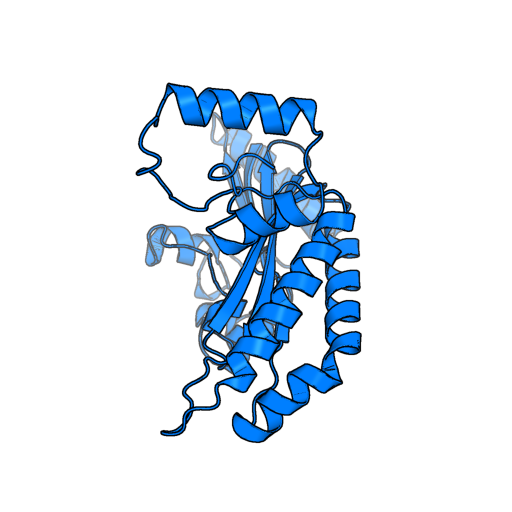 GLU A N 1
ATOM 1452 C CA . GLU A 1 179 ? 16.934 -0.484 -10.616 1.00 95.12 179 GLU A CA 1
ATOM 1453 C C . GLU A 1 179 ? 16.214 -1.465 -11.550 1.00 95.12 179 GLU A C 1
ATOM 1455 O O . GLU A 1 179 ? 14.989 -1.583 -11.505 1.00 95.12 179 GLU A O 1
ATOM 1460 N N . GLU A 1 180 ? 16.965 -2.256 -12.321 1.00 96.00 180 GLU A N 1
ATOM 1461 C CA . GLU A 1 180 ? 16.400 -3.308 -13.175 1.00 96.00 180 GLU A CA 1
ATOM 1462 C C . GLU A 1 180 ? 15.638 -4.366 -12.361 1.00 96.00 180 GLU A C 1
ATOM 1464 O O . GLU A 1 180 ? 14.527 -4.762 -12.733 1.00 96.00 180 GLU A O 1
ATOM 1469 N N . ILE A 1 181 ? 16.207 -4.804 -11.230 1.00 96.94 181 ILE A N 1
ATOM 1470 C CA . ILE A 1 181 ? 15.543 -5.733 -10.307 1.00 96.94 181 ILE A CA 1
ATOM 1471 C C . ILE A 1 181 ? 14.278 -5.093 -9.733 1.00 96.94 181 ILE A C 1
ATOM 1473 O O . ILE A 1 181 ? 13.223 -5.727 -9.755 1.00 96.94 181 ILE A O 1
ATOM 1477 N N . ASN A 1 182 ? 14.355 -3.848 -9.263 1.00 96.00 182 ASN A N 1
ATOM 1478 C CA . ASN A 1 182 ? 13.221 -3.137 -8.682 1.00 96.00 182 ASN A CA 1
ATOM 1479 C C . ASN A 1 182 ? 12.061 -3.024 -9.676 1.00 96.00 182 ASN A C 1
ATOM 1481 O O . ASN A 1 182 ? 10.938 -3.392 -9.338 1.00 96.00 182 ASN A O 1
ATOM 1485 N N . LEU A 1 183 ? 12.319 -2.603 -10.918 1.00 95.25 183 LEU A N 1
ATOM 1486 C CA . LEU A 1 183 ? 11.286 -2.486 -11.952 1.00 95.25 183 LEU A CA 1
ATOM 1487 C C . LEU A 1 183 ? 10.677 -3.847 -12.315 1.00 95.25 183 LEU A C 1
ATOM 1489 O O . LEU A 1 183 ? 9.456 -3.963 -12.456 1.00 95.25 183 LEU A O 1
ATOM 1493 N N . LYS A 1 184 ? 11.506 -4.895 -12.426 1.00 96.12 184 LYS A N 1
ATOM 1494 C CA . LYS A 1 184 ? 11.047 -6.271 -12.675 1.00 96.12 184 LYS A CA 1
ATOM 1495 C C . LYS A 1 184 ? 10.133 -6.766 -11.551 1.00 96.12 184 LYS A C 1
ATOM 1497 O O . LYS A 1 184 ? 9.060 -7.308 -11.825 1.00 96.12 184 LYS A O 1
ATOM 1502 N N . LEU A 1 185 ? 10.563 -6.599 -10.302 1.00 96.88 185 LEU A N 1
ATOM 1503 C CA . LEU A 1 185 ? 9.815 -7.028 -9.125 1.00 96.88 185 LEU A CA 1
ATOM 1504 C C . LEU A 1 185 ? 8.522 -6.224 -8.979 1.00 96.88 185 LEU A C 1
ATOM 1506 O O . LEU A 1 185 ? 7.462 -6.817 -8.811 1.00 96.88 185 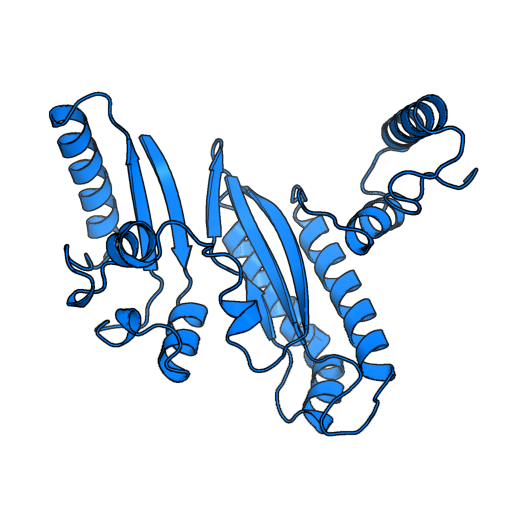LEU A O 1
ATOM 1510 N N . TRP A 1 186 ? 8.567 -4.905 -9.142 1.00 95.50 186 TRP A N 1
ATOM 1511 C CA . TRP A 1 186 ? 7.384 -4.055 -9.027 1.00 95.50 186 TRP A CA 1
ATOM 1512 C C . TRP A 1 186 ? 6.334 -4.361 -10.086 1.00 95.50 186 TRP A C 1
ATOM 1514 O O . TRP A 1 186 ? 5.157 -4.498 -9.753 1.00 95.50 186 TRP A O 1
ATOM 1524 N N . LYS A 1 187 ? 6.748 -4.597 -11.338 1.00 95.56 187 LYS A N 1
ATOM 1525 C CA . LYS A 1 187 ? 5.839 -5.093 -12.380 1.00 95.56 187 LYS A CA 1
ATOM 1526 C C . LYS A 1 187 ? 5.164 -6.402 -11.964 1.00 95.56 187 LYS A C 1
ATOM 1528 O O . LYS A 1 187 ? 3.941 -6.483 -11.967 1.00 95.56 187 LYS A O 1
ATOM 1533 N N . SER A 1 188 ? 5.956 -7.401 -11.568 1.00 96.44 188 SER A N 1
ATOM 1534 C CA . SER A 1 188 ? 5.459 -8.717 -11.138 1.00 96.44 188 SER A CA 1
ATOM 1535 C C . SER A 1 188 ? 4.488 -8.617 -9.955 1.00 96.44 188 SER A C 1
ATOM 1537 O O . SER A 1 188 ? 3.440 -9.265 -9.949 1.00 96.44 188 SER A O 1
ATOM 1539 N N . PHE A 1 189 ? 4.807 -7.768 -8.977 1.00 95.81 189 PHE A N 1
ATOM 1540 C CA . PHE A 1 189 ? 3.967 -7.502 -7.815 1.00 95.81 189 PHE A CA 1
ATOM 1541 C C . PHE A 1 189 ? 2.608 -6.926 -8.226 1.00 95.81 189 PHE A C 1
ATOM 1543 O O . PHE A 1 189 ? 1.562 -7.485 -7.894 1.00 95.81 189 PHE A O 1
ATOM 1550 N N . LEU A 1 190 ? 2.612 -5.834 -8.995 1.00 95.00 190 LEU A N 1
ATOM 1551 C CA . LEU A 1 190 ? 1.393 -5.143 -9.416 1.00 95.00 190 LEU A CA 1
ATOM 1552 C C . LEU A 1 190 ? 0.519 -6.025 -10.317 1.00 95.00 190 LEU A C 1
ATOM 1554 O O . LEU A 1 190 ? -0.705 -6.037 -10.170 1.00 95.00 190 LEU A O 1
ATOM 1558 N N . GLU A 1 191 ? 1.128 -6.812 -11.207 1.00 94.94 191 GLU A N 1
ATOM 1559 C CA . GLU A 1 191 ? 0.422 -7.820 -12.004 1.00 94.94 191 GLU A CA 1
ATOM 1560 C C . GLU A 1 191 ? -0.279 -8.853 -11.121 1.00 94.94 191 GLU A C 1
ATOM 1562 O O . GLU A 1 191 ? -1.442 -9.184 -11.361 1.00 94.94 191 GLU A O 1
ATOM 1567 N N . ARG A 1 192 ? 0.406 -9.353 -10.087 1.00 95.19 192 ARG A N 1
ATOM 1568 C CA . ARG A 1 192 ? -0.157 -10.337 -9.159 1.00 95.19 192 ARG A CA 1
ATOM 1569 C C . ARG A 1 192 ? -1.329 -9.762 -8.376 1.00 95.19 192 ARG A C 1
ATOM 1571 O O . ARG A 1 192 ? -2.392 -10.377 -8.365 1.00 95.19 192 ARG A O 1
ATOM 1578 N N . VAL A 1 193 ? -1.174 -8.569 -7.801 1.00 95.25 193 VAL A N 1
ATOM 1579 C CA . VAL A 1 193 ? -2.252 -7.900 -7.057 1.00 95.25 193 VAL A CA 1
ATOM 1580 C C . VAL A 1 193 ? -3.451 -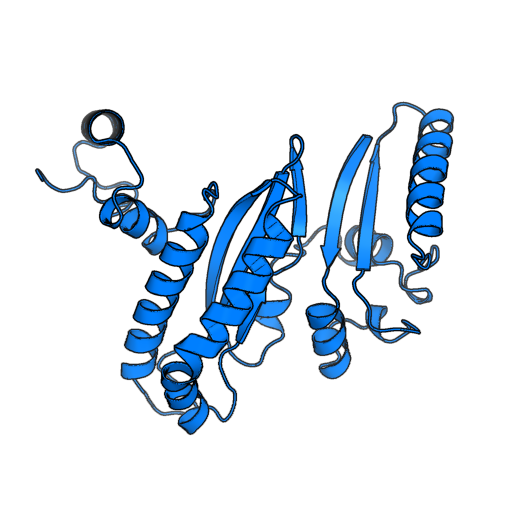7.618 -7.972 1.00 95.25 193 VAL A C 1
ATOM 1582 O O . VAL A 1 193 ? -4.592 -7.871 -7.592 1.00 95.25 193 VAL A O 1
ATOM 1585 N N . THR A 1 194 ? -3.214 -7.215 -9.225 1.00 94.00 194 THR A N 1
ATOM 1586 C CA . THR A 1 194 ? -4.291 -6.972 -10.203 1.00 94.00 194 THR A CA 1
ATOM 1587 C C . THR A 1 194 ? -5.145 -8.216 -10.475 1.00 94.00 194 THR A C 1
ATOM 1589 O O . THR A 1 194 ? -6.349 -8.093 -10.698 1.00 94.00 194 THR A O 1
ATOM 1592 N N . ARG A 1 195 ? -4.578 -9.428 -10.398 1.00 93.25 195 ARG A N 1
ATOM 1593 C CA . ARG A 1 195 ? -5.330 -10.685 -10.596 1.00 93.25 195 ARG A CA 1
ATOM 1594 C C . ARG A 1 195 ? -6.373 -10.956 -9.513 1.00 93.25 195 ARG A C 1
ATOM 1596 O O . ARG A 1 195 ? -7.264 -11.770 -9.744 1.00 93.25 195 ARG A O 1
ATOM 1603 N N . HIS A 1 196 ? -6.298 -10.276 -8.370 1.00 94.62 196 HIS A N 1
ATOM 1604 C CA . HIS A 1 196 ? -7.352 -10.322 -7.351 1.00 94.62 196 HIS A CA 1
ATOM 1605 C C . HIS A 1 196 ? -8.554 -9.431 -7.692 1.00 94.62 196 HIS A C 1
ATOM 1607 O O . HIS A 1 196 ? -9.519 -9.414 -6.940 1.00 94.62 196 HIS A O 1
ATOM 1613 N N . GLY A 1 197 ? -8.532 -8.723 -8.828 1.00 92.19 197 GLY A N 1
ATOM 1614 C CA . GLY A 1 197 ? -9.647 -7.880 -9.266 1.00 92.19 197 GLY A CA 1
ATOM 1615 C C . GLY A 1 197 ? -9.752 -6.563 -8.499 1.00 92.19 197 GLY A C 1
ATOM 1616 O O . GLY A 1 197 ? -10.842 -6.009 -8.384 1.00 92.19 197 GLY A O 1
ATOM 1617 N N . VAL A 1 198 ? -8.633 -6.070 -7.962 1.00 94.06 198 VAL A N 1
ATOM 1618 C CA . VAL A 1 198 ? -8.590 -4.798 -7.235 1.00 94.06 198 VAL A CA 1
ATOM 1619 C C . VAL A 1 198 ? -8.843 -3.607 -8.162 1.00 94.06 198 VAL A C 1
ATOM 1621 O O . VAL A 1 198 ? -8.528 -3.639 -9.355 1.00 94.06 198 VAL A O 1
ATOM 1624 N N . GLN A 1 199 ? -9.344 -2.513 -7.596 1.00 93.38 199 GLN A N 1
ATOM 1625 C CA . GLN A 1 199 ? -9.495 -1.246 -8.301 1.00 93.38 199 GLN A CA 1
ATOM 1626 C C . GLN A 1 199 ? -8.351 -0.300 -7.935 1.00 93.38 199 GLN A C 1
ATOM 1628 O O . GLN A 1 199 ? -8.338 0.298 -6.867 1.00 93.38 199 GLN A O 1
ATOM 1633 N N . TRP A 1 200 ? -7.396 -0.115 -8.836 1.00 93.19 200 TRP A N 1
ATOM 1634 C CA . TRP A 1 200 ? -6.332 0.873 -8.651 1.00 93.19 200 TRP A CA 1
ATOM 1635 C C . TRP A 1 200 ? -6.871 2.305 -8.754 1.00 93.19 200 TRP A C 1
ATOM 1637 O O . TRP A 1 200 ? -7.677 2.592 -9.642 1.00 93.19 200 TRP A O 1
ATOM 1647 N N . TYR A 1 201 ? -6.393 3.216 -7.901 1.00 88.62 201 TYR A N 1
ATOM 1648 C CA . TYR A 1 201 ? -6.819 4.625 -7.935 1.00 88.62 201 TYR A CA 1
ATOM 1649 C C . TYR A 1 201 ? -5.643 5.612 -8.064 1.00 88.62 201 TYR A C 1
ATOM 1651 O O . TYR A 1 201 ? -5.751 6.591 -8.806 1.00 88.62 201 TYR A O 1
ATOM 1659 N N . MET A 1 202 ? -4.473 5.296 -7.496 1.00 86.12 202 MET A N 1
ATOM 1660 C CA . MET A 1 202 ? -3.233 6.079 -7.647 1.00 86.12 202 MET A CA 1
ATOM 1661 C C . MET A 1 202 ? -2.247 5.398 -8.604 1.00 86.12 202 MET A C 1
ATOM 1663 O O . MET A 1 202 ? -1.215 4.864 -8.218 1.00 86.12 202 MET A O 1
ATOM 1667 N N . MET A 1 203 ? -2.562 5.404 -9.902 1.00 86.88 203 MET A N 1
ATOM 1668 C CA . MET A 1 203 ? -1.797 4.636 -10.902 1.00 86.88 203 MET A CA 1
ATOM 1669 C C . MET A 1 203 ? -0.470 5.278 -11.372 1.00 86.88 203 MET A C 1
ATOM 1671 O O . MET A 1 203 ? 0.225 4.686 -12.195 1.00 86.88 203 MET A O 1
ATOM 1675 N N . GLY A 1 204 ? -0.105 6.485 -10.922 1.00 87.19 204 GLY A N 1
ATOM 1676 C CA . GLY A 1 204 ? 1.162 7.136 -11.311 1.00 87.19 204 GLY A CA 1
ATOM 1677 C C . GLY A 1 204 ? 1.461 7.125 -12.826 1.00 87.19 204 GLY A C 1
ATOM 1678 O O . GLY A 1 204 ? 0.543 7.118 -13.649 1.00 87.19 204 GLY A O 1
ATOM 1679 N N . ASP A 1 205 ? 2.745 7.142 -13.203 1.00 88.06 205 ASP A N 1
ATOM 1680 C CA . ASP A 1 205 ? 3.179 6.899 -14.591 1.00 88.06 205 ASP A CA 1
ATOM 1681 C C . ASP A 1 205 ? 3.280 5.394 -14.881 1.00 88.06 205 ASP A C 1
ATOM 1683 O O . ASP A 1 205 ? 2.612 4.898 -15.790 1.00 88.06 205 ASP A O 1
ATOM 1687 N N . PHE A 1 206 ? 4.046 4.664 -14.064 1.00 90.25 206 PHE A N 1
ATOM 1688 C CA . PHE A 1 206 ? 4.345 3.245 -14.262 1.00 90.25 206 PHE A CA 1
ATOM 1689 C C . PHE A 1 206 ? 3.087 2.371 -14.315 1.00 90.25 206 PHE A C 1
ATOM 1691 O O . PHE A 1 206 ? 2.825 1.715 -15.327 1.00 90.25 206 PHE A O 1
ATOM 1698 N N . MET A 1 207 ? 2.263 2.408 -13.262 1.00 91.25 207 MET A N 1
ATOM 1699 C CA . MET A 1 207 ? 1.096 1.531 -13.165 1.00 91.25 207 MET A CA 1
ATOM 1700 C C . MET A 1 207 ? 0.047 1.850 -14.243 1.00 91.25 207 MET A C 1
ATOM 1702 O O . MET A 1 207 ? -0.547 0.944 -14.820 1.00 91.25 207 MET A O 1
ATOM 1706 N N . SER A 1 208 ? -0.105 3.120 -14.635 1.00 93.06 208 SER A N 1
ATOM 1707 C CA . SER A 1 208 ? -1.008 3.503 -15.733 1.00 93.06 208 SER A CA 1
ATOM 1708 C C . SER A 1 208 ? -0.661 2.834 -17.070 1.00 93.06 208 SER A C 1
ATOM 1710 O O . SER A 1 208 ? -1.554 2.514 -17.855 1.00 93.06 208 SER A O 1
ATOM 1712 N N . ARG A 1 209 ? 0.630 2.616 -17.343 1.00 92.50 209 ARG A N 1
ATOM 1713 C CA . ARG A 1 209 ? 1.100 1.944 -18.561 1.00 92.50 209 ARG A CA 1
ATOM 1714 C C . ARG A 1 209 ? 0.987 0.435 -18.416 1.00 92.50 209 ARG A C 1
ATOM 1716 O O . ARG A 1 209 ? 0.506 -0.213 -19.343 1.00 92.50 209 ARG A O 1
ATOM 1723 N N . LEU A 1 210 ? 1.336 -0.092 -17.241 1.00 91.75 210 LEU A N 1
ATOM 1724 C CA . LEU A 1 210 ? 1.209 -1.513 -16.932 1.00 91.75 210 LEU A CA 1
ATOM 1725 C C . LEU A 1 210 ? -0.227 -2.010 -17.132 1.00 91.75 210 LEU A C 1
ATOM 1727 O O . LEU A 1 210 ? -0.423 -3.027 -17.786 1.00 91.75 210 LEU A O 1
ATOM 1731 N N . MET A 1 211 ? -1.233 -1.261 -16.668 1.00 91.31 211 MET A N 1
ATOM 1732 C CA . MET A 1 211 ? -2.648 -1.616 -16.853 1.00 91.31 211 MET A CA 1
ATOM 1733 C C . MET A 1 211 ? -3.037 -1.800 -18.327 1.00 91.31 211 MET A C 1
ATOM 1735 O O . MET A 1 211 ? -3.862 -2.652 -18.657 1.00 91.31 211 MET A O 1
ATOM 1739 N N . VAL A 1 212 ? -2.424 -1.035 -19.233 1.00 91.81 212 VAL A N 1
ATOM 1740 C CA . VAL A 1 212 ? -2.630 -1.201 -20.678 1.00 91.81 212 VAL A CA 1
ATOM 1741 C C . VAL A 1 212 ? -1.899 -2.438 -21.193 1.00 91.81 212 VAL A C 1
ATOM 1743 O O . VAL A 1 212 ? -2.479 -3.213 -21.946 1.00 91.81 212 VAL A O 1
ATOM 1746 N N . GLU A 1 213 ? -0.651 -2.648 -20.771 1.00 90.50 213 GLU A N 1
ATOM 1747 C CA . GLU A 1 213 ? 0.165 -3.799 -21.188 1.00 90.50 213 GLU A CA 1
ATOM 1748 C C . GLU A 1 213 ? -0.463 -5.144 -20.812 1.00 90.50 213 GLU A C 1
ATOM 1750 O O . GLU A 1 213 ? -0.386 -6.094 -21.588 1.00 90.50 213 GLU A O 1
ATOM 1755 N N . ILE A 1 214 ? -1.104 -5.221 -19.646 1.00 89.25 214 ILE A N 1
ATOM 1756 C CA . ILE A 1 214 ? -1.743 -6.450 -19.155 1.00 89.25 214 ILE A CA 1
ATOM 1757 C C . ILE A 1 214 ? -3.165 -6.642 -19.694 1.00 89.25 214 ILE A C 1
ATOM 1759 O O . ILE A 1 214 ? -3.829 -7.608 -19.325 1.00 89.25 214 ILE A O 1
ATOM 1763 N N . GLY A 1 215 ? -3.652 -5.724 -20.536 1.00 88.88 215 GLY A N 1
ATOM 1764 C CA . GLY A 1 215 ? -4.995 -5.794 -21.106 1.00 88.88 215 GLY A CA 1
ATOM 1765 C C . GLY A 1 215 ? -6.107 -5.612 -20.073 1.00 88.88 215 GLY A C 1
ATOM 1766 O O . GLY A 1 215 ? -7.151 -6.248 -20.180 1.00 88.88 215 GLY A O 1
ATOM 1767 N N . ALA A 1 216 ? -5.905 -4.757 -19.064 1.00 88.88 216 ALA A N 1
ATOM 1768 C CA . ALA A 1 216 ? -6.903 -4.535 -18.014 1.00 88.88 216 ALA A CA 1
ATOM 1769 C C . ALA A 1 216 ? -8.172 -3.814 -18.508 1.00 88.88 216 ALA A C 1
ATOM 1771 O O . ALA A 1 216 ? -9.182 -3.778 -17.808 1.00 88.88 216 ALA A O 1
ATOM 1772 N N . TYR A 1 217 ? -8.119 -3.221 -19.700 1.00 90.38 217 TYR A N 1
ATOM 1773 C CA . TYR A 1 217 ? -9.233 -2.524 -20.326 1.00 90.38 217 TYR A CA 1
ATOM 1774 C C . TYR A 1 217 ? -9.709 -3.293 -21.550 1.00 90.38 217 TYR A C 1
ATOM 1776 O O . TYR A 1 217 ? -8.892 -3.802 -22.318 1.00 90.38 217 TYR A O 1
ATOM 1784 N N . THR A 1 218 ? -11.023 -3.308 -21.779 1.00 93.50 218 THR A N 1
ATOM 1785 C CA . THR A 1 218 ? -11.536 -3.773 -23.069 1.00 93.50 218 THR A CA 1
ATOM 1786 C C . THR A 1 218 ? -11.072 -2.832 -24.177 1.00 93.50 218 THR A C 1
ATOM 1788 O O . THR A 1 218 ? -10.846 -1.634 -23.953 1.00 93.50 218 THR A O 1
ATOM 1791 N N . GLU A 1 219 ? -10.939 -3.370 -25.385 1.00 94.00 219 GLU A N 1
ATOM 1792 C CA . GLU A 1 219 ? -10.487 -2.606 -26.544 1.00 94.00 219 GLU A CA 1
ATOM 1793 C C . GLU A 1 219 ? -11.434 -1.431 -26.842 1.00 94.00 219 GLU A C 1
ATOM 1795 O O . GLU A 1 219 ? -10.982 -0.321 -27.130 1.00 94.00 219 GLU A O 1
ATOM 1800 N N . GLU A 1 220 ? -12.745 -1.630 -26.687 1.00 96.44 220 GLU A N 1
ATOM 1801 C CA . GLU A 1 220 ? -13.755 -0.596 -26.915 1.00 96.44 220 GLU A CA 1
ATOM 1802 C C . GLU A 1 220 ? -13.613 0.565 -25.926 1.00 96.44 220 GLU A C 1
ATOM 1804 O O . GLU A 1 220 ? -13.593 1.729 -26.336 1.00 96.44 220 GLU A O 1
ATOM 1809 N N . TYR A 1 221 ? -13.471 0.264 -24.629 1.00 95.69 221 TYR A N 1
ATOM 1810 C CA . TYR A 1 221 ? -13.287 1.289 -23.601 1.00 95.69 221 TYR A CA 1
ATOM 1811 C C . TYR A 1 221 ? -11.978 2.052 -23.816 1.00 95.69 221 TYR A C 1
ATOM 1813 O O . TYR A 1 221 ? -11.957 3.286 -23.792 1.00 95.69 221 TYR A O 1
ATOM 1821 N N . TYR A 1 222 ? -10.886 1.334 -24.079 1.00 95.25 222 TYR A N 1
ATOM 1822 C CA . TYR A 1 222 ? -9.579 1.945 -24.282 1.00 95.25 222 TYR A CA 1
ATOM 1823 C C . TYR A 1 222 ? -9.555 2.864 -25.516 1.00 95.25 222 TYR A C 1
ATOM 1825 O O . TYR A 1 222 ? -9.071 3.998 -25.433 1.00 95.25 222 TYR A O 1
ATOM 1833 N N . ASN A 1 223 ? -10.155 2.434 -26.631 1.00 94.50 223 ASN A N 1
ATOM 1834 C CA . ASN A 1 223 ? -10.271 3.242 -27.846 1.00 94.50 223 ASN A CA 1
ATOM 1835 C C . ASN A 1 223 ? -11.168 4.472 -27.653 1.00 94.50 223 ASN A C 1
ATOM 1837 O O . ASN A 1 223 ? -10.835 5.556 -28.147 1.00 94.50 223 ASN A O 1
ATOM 1841 N N . MET A 1 224 ? -12.256 4.350 -26.886 1.00 96.56 224 MET A N 1
ATOM 1842 C CA . MET A 1 224 ? -13.080 5.497 -26.497 1.00 96.56 224 MET A CA 1
ATOM 1843 C C . MET A 1 224 ? -12.258 6.526 -25.704 1.00 96.56 224 MET A C 1
ATOM 1845 O O . MET A 1 224 ? -12.225 7.703 -26.073 1.00 96.56 224 MET A O 1
ATOM 1849 N N . MET A 1 225 ? -11.538 6.095 -24.662 1.00 95.94 225 MET A N 1
ATOM 1850 C CA . MET A 1 225 ? -10.711 6.985 -23.834 1.00 95.94 225 MET A CA 1
ATOM 1851 C C . MET A 1 225 ? -9.584 7.643 -24.640 1.00 95.94 225 MET A C 1
ATOM 1853 O O . MET A 1 225 ? -9.336 8.845 -24.508 1.00 95.94 225 MET A O 1
ATOM 1857 N N . ARG A 1 226 ? -8.946 6.888 -25.540 1.00 93.25 226 ARG A N 1
ATOM 1858 C CA . ARG A 1 226 ? -7.944 7.408 -26.478 1.00 93.25 226 ARG A CA 1
ATOM 1859 C C . ARG A 1 226 ? -8.522 8.481 -27.402 1.00 93.25 226 ARG A C 1
ATOM 1861 O O . ARG A 1 226 ? -7.871 9.502 -27.623 1.00 93.25 226 ARG A O 1
ATOM 1868 N N . SER A 1 227 ? -9.729 8.277 -27.932 1.00 95.06 227 SER A N 1
ATOM 1869 C CA . SER A 1 227 ? -10.411 9.270 -28.772 1.00 95.06 227 SER A CA 1
ATOM 1870 C C . SER A 1 227 ? -10.676 10.566 -28.003 1.00 95.06 227 SER A C 1
ATOM 1872 O O . SER A 1 227 ? -10.361 11.646 -28.502 1.00 95.06 227 SER A O 1
ATOM 1874 N N . ILE A 1 228 ? -11.173 10.466 -26.766 1.00 96.00 228 ILE A N 1
ATOM 1875 C CA . ILE A 1 228 ? -11.383 11.625 -25.885 1.00 96.00 228 ILE A CA 1
ATOM 1876 C C . ILE A 1 228 ? -10.061 12.376 -25.669 1.00 96.00 228 ILE A C 1
ATOM 1878 O O . ILE A 1 228 ? -10.006 13.594 -25.842 1.00 96.00 228 ILE A O 1
ATOM 1882 N N . LYS A 1 229 ? -8.969 11.660 -25.367 1.00 94.69 229 LYS A N 1
ATOM 1883 C CA . LYS A 1 229 ? -7.640 12.263 -25.198 1.00 94.69 229 LYS A CA 1
ATOM 1884 C C . LYS A 1 229 ? -7.175 13.001 -26.457 1.00 94.69 229 LYS A C 1
ATOM 1886 O O . LYS A 1 229 ? -6.728 14.137 -26.339 1.00 94.69 229 LYS A O 1
ATOM 1891 N N . LYS A 1 230 ? -7.303 12.391 -27.643 1.00 93.06 230 LYS A N 1
ATOM 1892 C CA . LYS A 1 230 ? -6.928 13.010 -28.931 1.00 93.06 230 LYS A CA 1
ATOM 1893 C C . LYS A 1 230 ? -7.750 14.272 -29.231 1.00 93.06 230 LYS A C 1
ATOM 1895 O O . LYS A 1 230 ? -7.211 15.215 -29.800 1.00 93.06 230 LYS A O 1
ATOM 1900 N N . GLN A 1 231 ? -9.027 14.303 -28.848 1.00 96.00 231 GLN A N 1
ATOM 1901 C CA . GLN A 1 231 ? -9.884 15.480 -29.033 1.00 96.00 231 GLN A CA 1
ATOM 1902 C C . GLN A 1 231 ? -9.536 16.624 -28.072 1.00 96.00 231 GLN A C 1
ATOM 1904 O O . GLN A 1 231 ? -9.522 17.779 -28.489 1.00 96.00 231 GLN A O 1
ATOM 1909 N N . LEU A 1 232 ? -9.259 16.316 -26.801 1.00 96.44 232 LEU A N 1
ATOM 1910 C CA . LEU A 1 232 ? -8.996 17.325 -25.768 1.00 96.44 232 LEU A CA 1
ATOM 1911 C C . LEU A 1 232 ? -7.537 17.804 -25.728 1.00 96.44 232 LEU A C 1
ATOM 1913 O O . LEU A 1 232 ? -7.279 18.944 -25.353 1.00 96.44 232 LEU A O 1
ATOM 1917 N N . ASP A 1 233 ? -6.584 16.952 -26.103 1.00 95.25 233 ASP A N 1
ATOM 1918 C CA . ASP A 1 233 ? -5.150 17.255 -26.132 1.00 95.25 233 ASP A CA 1
ATOM 1919 C C . ASP A 1 233 ? -4.523 16.778 -27.457 1.00 95.25 233 ASP A C 1
ATOM 1921 O O . ASP A 1 233 ? -3.765 15.802 -27.481 1.00 95.25 233 ASP A O 1
ATOM 1925 N N . PRO A 1 234 ? -4.833 17.451 -28.582 1.00 92.31 234 PRO A N 1
ATOM 1926 C CA . PRO A 1 234 ? -4.391 17.034 -29.916 1.00 92.31 234 PRO A CA 1
ATOM 1927 C C . PRO A 1 234 ? -2.867 17.047 -30.092 1.00 92.31 234 PRO A C 1
ATOM 1929 O O . PRO A 1 234 ? -2.343 16.319 -30.932 1.00 92.31 234 PRO A O 1
ATOM 1932 N N . ASN A 1 235 ? -2.147 17.836 -29.287 1.00 92.12 235 ASN A N 1
ATOM 1933 C CA . ASN A 1 235 ? -0.684 17.911 -29.314 1.00 92.12 235 ASN A CA 1
ATOM 1934 C C . ASN A 1 235 ? -0.011 16.972 -28.294 1.00 92.12 235 ASN A C 1
ATOM 1936 O O . ASN A 1 235 ? 1.217 16.929 -28.235 1.00 92.12 235 ASN A O 1
ATOM 1940 N N . MET A 1 236 ? -0.790 16.216 -27.508 1.00 90.31 236 MET A N 1
ATOM 1941 C CA . MET A 1 236 ? -0.310 15.220 -26.539 1.00 90.31 236 MET A CA 1
ATOM 1942 C C . MET A 1 236 ? 0.697 15.768 -25.514 1.00 90.31 236 MET A C 1
ATOM 1944 O O . MET A 1 236 ? 1.674 15.097 -25.164 1.00 90.31 236 MET A O 1
ATOM 1948 N N . ILE A 1 237 ? 0.476 16.991 -25.027 1.00 92.62 237 ILE A N 1
ATOM 1949 C CA . ILE A 1 237 ? 1.392 17.655 -24.084 1.00 92.62 237 ILE A CA 1
ATOM 1950 C C . ILE A 1 237 ? 1.050 17.371 -22.615 1.00 92.62 237 ILE A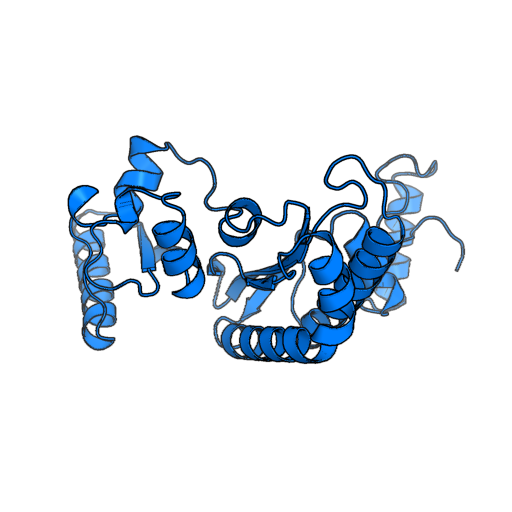 C 1
ATOM 1952 O O . ILE A 1 237 ? 1.924 17.462 -21.754 1.00 92.62 237 ILE A O 1
ATOM 1956 N N . ILE A 1 238 ? -0.196 17.000 -22.309 1.00 92.12 238 ILE A N 1
ATOM 1957 C CA . ILE A 1 238 ? -0.668 16.784 -20.936 1.00 92.12 238 ILE A CA 1
ATOM 1958 C C . ILE A 1 238 ? -0.427 15.325 -20.531 1.00 92.12 238 ILE A C 1
ATOM 1960 O O . ILE A 1 238 ? -1.023 14.413 -21.107 1.00 92.12 238 ILE A O 1
ATOM 1964 N N . SER A 1 239 ? 0.400 15.106 -19.501 1.00 90.06 239 SER A N 1
ATOM 1965 C CA . SER A 1 239 ? 0.709 13.774 -18.941 1.00 90.06 239 SER A CA 1
ATOM 1966 C C . SER A 1 239 ? 1.141 12.760 -20.006 1.00 90.06 239 SER A C 1
ATOM 1968 O O . SER A 1 239 ? 0.605 11.653 -20.099 1.00 90.06 239 SER A O 1
ATOM 1970 N N . ARG A 1 240 ? 2.095 13.166 -20.850 1.00 88.38 240 ARG A N 1
ATOM 1971 C CA . ARG A 1 240 ? 2.602 12.356 -21.960 1.00 88.38 240 ARG A CA 1
ATOM 1972 C C . ARG A 1 240 ? 3.039 10.968 -21.480 1.00 88.38 240 ARG A C 1
ATOM 1974 O O . ARG A 1 240 ? 3.789 10.849 -20.521 1.00 88.38 240 ARG A O 1
ATOM 1981 N N . GLY A 1 241 ? 2.589 9.927 -22.177 1.00 86.25 241 GLY A N 1
ATOM 1982 C CA . GLY A 1 241 ? 2.944 8.538 -21.880 1.00 86.25 241 GLY A CA 1
ATOM 1983 C C . GLY A 1 241 ? 1.963 7.803 -20.968 1.00 86.25 241 GLY A C 1
ATOM 1984 O O . GLY A 1 241 ? 1.811 6.591 -21.117 1.00 86.25 241 GLY A O 1
ATOM 1985 N N . LYS A 1 242 ? 1.227 8.520 -20.109 1.00 91.56 242 LYS A N 1
ATOM 1986 C CA . LYS A 1 242 ? 0.222 7.919 -19.223 1.00 91.56 242 LYS A CA 1
ATOM 1987 C C . LYS A 1 242 ? -0.811 7.138 -20.048 1.00 91.56 242 LYS A C 1
ATOM 1989 O O . LYS A 1 242 ? -1.331 7.659 -21.038 1.00 91.56 242 LYS A O 1
ATOM 1994 N N . PHE A 1 243 ? -1.069 5.885 -19.670 1.00 92.81 243 PHE A N 1
ATOM 1995 C CA . PHE A 1 243 ? -1.954 4.950 -20.390 1.00 92.81 243 PHE A CA 1
ATOM 1996 C C . PHE A 1 243 ? -1.623 4.716 -21.879 1.00 92.81 243 PHE A C 1
ATOM 1998 O O . PHE A 1 243 ? -2.474 4.264 -22.645 1.00 92.81 243 PHE A O 1
ATOM 2005 N N . ASN A 1 244 ? -0.407 5.022 -22.337 1.00 92.31 244 ASN A N 1
ATOM 2006 C CA . ASN A 1 244 ? 0.035 4.744 -23.707 1.00 92.31 244 ASN A CA 1
ATOM 2007 C C . ASN A 1 244 ? -0.888 5.275 -24.834 1.00 92.31 244 ASN A C 1
ATOM 2009 O O . ASN A 1 244 ? -0.897 4.743 -25.939 1.00 92.31 244 ASN A O 1
ATOM 2013 N N . PHE A 1 245 ? -1.614 6.380 -24.620 1.00 90.81 245 PHE A N 1
ATOM 2014 C CA . PHE A 1 245 ? -2.517 6.960 -25.637 1.00 90.81 245 PHE A CA 1
ATOM 2015 C C . PHE A 1 245 ? -1.822 7.568 -26.877 1.00 90.81 245 PHE A C 1
ATOM 2017 O O . PHE A 1 245 ? -2.487 8.078 -27.777 1.00 90.81 245 PHE A O 1
ATOM 2024 N N . TRP A 1 246 ? -0.490 7.542 -26.923 1.00 76.88 246 TRP A N 1
ATOM 2025 C CA . TRP A 1 246 ? 0.374 8.295 -27.836 1.00 76.88 246 TRP A CA 1
ATOM 2026 C C . TRP A 1 246 ? 0.868 7.479 -29.049 1.00 76.88 246 TRP A C 1
ATOM 2028 O O . TRP A 1 246 ? 1.852 7.855 -29.679 1.00 76.88 246 TRP A O 1
ATOM 2038 N N . GLY A 1 247 ? 0.175 6.396 -29.415 1.00 64.25 247 GLY A N 1
ATOM 2039 C CA . GLY A 1 247 ? 0.461 5.587 -30.606 1.00 64.25 247 GLY A CA 1
ATOM 2040 C C . GLY A 1 247 ? -0.804 5.157 -31.355 1.00 64.25 247 GLY A C 1
ATOM 2041 O O . GLY A 1 247 ? -1.910 5.257 -30.828 1.00 64.25 247 GLY A O 1
ATOM 2042 N N . ASP A 1 248 ? -0.629 4.677 -32.590 1.00 55.34 248 ASP A N 1
ATOM 2043 C CA . ASP A 1 248 ? -1.708 4.166 -33.457 1.00 55.34 248 ASP A CA 1
ATOM 2044 C C . ASP A 1 248 ? -1.905 2.638 -33.354 1.00 55.34 248 ASP A C 1
ATOM 2046 O O . ASP A 1 248 ? -2.546 2.041 -34.215 1.00 55.34 248 ASP A O 1
ATOM 2050 N N . LYS A 1 249 ? -1.338 1.997 -32.323 1.00 46.56 249 LYS A N 1
ATOM 2051 C CA . LYS A 1 249 ? -1.575 0.579 -32.012 1.00 46.56 249 LYS A CA 1
ATOM 2052 C C . LYS A 1 249 ? -2.701 0.427 -31.016 1.00 46.56 249 LYS A C 1
ATOM 2054 O O . LYS A 1 249 ? -2.632 1.122 -29.978 1.00 46.56 249 LYS A O 1
#

Foldseek 3Di:
DFPKKWKFALVLLVLCCVQVVDVLSVLDPDSGIDMDTDDDDPDPVVVVVVVVVVVVVCVVVVHDDQDPDSSSSPPVCCCCPVVPPDDLPASPQPSAPQPAWLKFKWKDFPVCVVVLQVVQVVLCVVCQVLQVVQCVPAVGGKDWGWRMWMDDPDRMIMTITGIGHHAQDDPNDGNPVSVVSRLVSSLVSLVSSVVSVIGTDCCDQSNQCSCLVVCVDDPVVLVVVLVVCCVVPVVCPPSHNRNNSPDPD

pLDDT: mean 87.75, std 9.72, range [46.56, 97.81]

Sequence (249 aa):
DVYDAMYIMDLIIRISTEQGAFPMFEDLKKKRGIMFYTVEANSEQELDQKVKQLDSIMEDNKAEYLGPEISDGNLAKWHYTEQGHWQFYHNLWGLFPAMEPLTGECFCPVNDYPKILNDIDQWDMENDAEMRKIFEITKTRPISGSGPILLIDGNNVELTCGFTSFGSYFNGETHEFIEEINLKLWKSFLERVTRHGVQWYMMGDFMSRLMVEIGAYTEEYYNMMRSIKKQLDPNMIISRGKFNFWGDK

Radius of gyration: 21.24 Å; chains: 1; bounding box: 56×35×61 Å

Secondary structure (DSSP, 8-state):
-EEEEEEE-HHHHHHHHHTT--GGGTT-SS---EEEEEE--SSHHHHHHHHHHHHHHHHHTT-----SSGGGT-HHHIIIIII-S---TTHHHHHSS--EEEEEEEEEETTTHHHHHHHHHHHHHHTHHHHHHHHHHHSS--EEEEEEEEEETTTEEEEEEEEEE--SEETTEE-THHHHHHHHHHHHHHHHHHTTT-EES--TTHHHHHHHHTT-S-HHHHHHHHHHHHHH-TT--TTTTGGGTTS--

=== Feature glossary ===
Each block in this record encodes a different view of the same protein. In brief:

Predicted aligned error. PAE(i, j) answers: if I align the predicted and true structures on residue i, how far off (in Å) do I expect residue j to be? A block-diagonal PAE matrix with low values on the blocks and high values off-diagonal is the signature of a multi-domain protein with confidently predicted domains but uncertain inter-domain orientation.

Contact-map, Ramachandran, and PAE plots. Plot images: a contact map (which residues are close in 3D, as an N×N binary image), a Ramachandran scatter (backbone torsion angles, revealing secondary-structure composition at a glance), and — for AlphaFold structures — a PAE heatmap (pairwise prediction confidence).

Backbone torsions (φ/ψ). φ (phi) and ψ (psi) are the two rotatable backbone dihedrals per residue: φ is the C(i-1)–N–Cα–C torsion, ψ is the N–Cα–C–N(i+1) torsion, both in degrees on (−180°, 180°]. α-helical residues cluster near (−60°, −45°); β-strand residues near (−120°, +130°). A Ramachandran plot is simply a scatter of (φ, ψ) for every residue.

Foldseek 3Di. A 3Di character summarizes, for each residue, the relative orientation of the Cα frame of its nearest spatial neighbor. Because it encodes fold topology rather than chemistry, 3Di alignments detect remote structural similarity that sequence alignment misses.

Radius of gyration, Cα contacts, bounding box. Three whole-structure scalars: the radius of gyration (RMS distance of Cα from centroid, in Å), the count of Cα–Cα contacts (pairs closer than 8 Å and separated by more than four residues in sequence — i.e. tertiary, not local, contacts), and the bounding-box dimensions. Together they distinguish compact globular folds from extended fibres or disordered chains.

Sequence. Sequence gives the chain of amino acids in standard one-letter code (A=alanine, C=cysteine, …, Y=tyrosine), read N→C. It is the only feature that is directly encoded by the gene; all structural features are derived from the folded form of this sequence.

mmCIF coordinates. Atomic coordinates in PDBx/mmCIF format — the same representation the Protein Data Bank distributes. Each line of the _atom_site loop places one backbone atom in Cartesian space (units: ångströms, origin: arbitrary).

Secondary structure (3-state, P-SEA). Three-state secondary structure (P-SEA) collapses the eight DSSP classes into helix (a), strand (b), and coil (c). P-SEA assigns these from Cα geometry alone — distances and angles — without requiring backbone oxygens, so it works on any Cα trace.

InterPro / GO / CATH / organism. Functional annotations link the protein to curated databases. InterPro entries identify conserved domains and families by matching the sequence against member-database signatures (Pfam, PROSITE, CDD, …). Gene Ontology (GO) terms describe molecular function, biological process, and cellular component in a controlled vocabulary. CATH places the structure in a hierarchical fold classification (Class/Architecture/Topology/Homologous-superfamily). The organism is the source species.

B-factor. B-factor (Debye–Waller factor) reflects atomic displacement in the crystal lattice. It is an experimental observable (units Å²), not a prediction; low values mean the atom is pinned down, high values mean it moves or is heterogeneous across the crystal.

Rendered structure images. Structure images are PyMOL renders from six orthogonal camera directions. Cartoon representation draws helices as coils and strands as arrows; sticks shows the backbone as bonds; surface shows the solvent-excluded envelope. Rainbow coloring maps sequence position to hue (blue→red, N→C); chain coloring assigns a distinct color per polypeptide.

Solvent-accessible surface area. Solvent-accessible surface area (SASA) is the area in Å² traced out by the centre of a 1.4 Å probe sphere (a water molecule) rolled over the protein's van der Waals surface (Shrake–Rupley / Lee–Richards construction). Buried residues have near-zero SASA; fully exposed residues can exceed 200 Å². The total SASA scales roughly with the number of surface residues.

Secondary structure (8-state, DSSP). The SS8 string is DSSP's per-residue secondary-structure call. α-helix (H) means an i→i+4 H-bond ladder; β-strand (E) means the residue participates in a β-sheet; 3₁₀ (G) and π (I) are tighter and wider helices; T/S are turns/bends; '-' is loop.

pLDDT. For AlphaFold models, the B-factor field carries pLDDT — the model's own estimate of local accuracy on a 0–100 scale. Regions with pLDDT<50 should be treated as essentially unmodeled; they often correspond to intrinsically disordered segments.

Nearest PDB structures. Nearest PDB neighbors are the top structural matches found by Foldseek when searching this structure against the entire Protein Data Bank. Each hit reports a TM-score (0 to 1; >0.5 almost always implies the same fold) and an E-value. These are *structural* homologs — they may share no detectable sequence similarity.